Protein AF-A0AAJ4X8M3-F1 (afdb_monomer_lite)

Structure (mmCIF, N/CA/C/O backbone):
data_AF-A0AAJ4X8M3-F1
#
_entry.id   AF-A0AAJ4X8M3-F1
#
loop_
_atom_site.group_PDB
_atom_site.id
_atom_site.type_symbol
_atom_site.label_atom_id
_atom_site.label_alt_id
_atom_site.label_comp_id
_atom_site.label_asym_id
_atom_site.label_entity_id
_atom_site.label_seq_id
_atom_site.pdbx_PDB_ins_code
_atom_site.Cartn_x
_atom_site.Cartn_y
_atom_site.Cartn_z
_atom_site.occupancy
_atom_site.B_iso_or_equiv
_atom_site.auth_seq_id
_atom_site.auth_comp_id
_atom_site.auth_asym_id
_atom_site.auth_atom_id
_atom_site.pdbx_PDB_model_num
ATOM 1 N N . MET A 1 1 ? -14.441 0.512 20.325 1.00 69.06 1 MET A N 1
ATOM 2 C CA . MET A 1 1 ? -13.286 1.258 19.784 1.00 69.06 1 MET A CA 1
ATOM 3 C C . MET A 1 1 ? -12.192 0.237 19.586 1.00 69.06 1 MET A C 1
ATOM 5 O O . MET A 1 1 ? -11.971 -0.529 20.520 1.00 69.06 1 MET A O 1
ATOM 9 N N . LEU A 1 2 ? -11.603 0.159 18.392 1.00 82.88 2 LEU A N 1
ATOM 10 C CA . LEU A 1 2 ? -10.541 -0.810 18.130 1.00 82.88 2 LEU A CA 1
ATOM 11 C C . LEU A 1 2 ? -9.396 -0.599 19.117 1.00 82.88 2 LEU A C 1
ATOM 13 O O . LEU A 1 2 ? -8.994 0.535 19.390 1.00 82.88 2 LEU A O 1
ATOM 17 N N . SER A 1 3 ? -8.864 -1.691 19.650 1.00 88.69 3 SER A N 1
ATOM 18 C CA . SER A 1 3 ? -7.652 -1.616 20.453 1.00 88.69 3 SER A CA 1
ATOM 19 C C . SER A 1 3 ? -6.474 -1.426 19.509 1.00 88.69 3 SER A C 1
ATOM 21 O O . SER A 1 3 ? -6.147 -2.336 18.747 1.00 88.69 3 SER A O 1
ATOM 23 N N . ILE A 1 4 ? -5.800 -0.273 19.590 1.00 88.69 4 ILE A N 1
ATOM 24 C CA . ILE A 1 4 ? -4.592 0.020 18.799 1.00 88.69 4 ILE A CA 1
ATOM 25 C C . ILE A 1 4 ? -3.610 -1.153 18.895 1.00 88.69 4 ILE A C 1
ATOM 27 O O . ILE A 1 4 ? -3.159 -1.682 17.886 1.00 88.69 4 ILE A O 1
ATOM 31 N N . LYS A 1 5 ? -3.358 -1.655 20.110 1.00 89.88 5 LYS A N 1
ATOM 32 C CA . LYS A 1 5 ? -2.473 -2.805 20.336 1.00 89.88 5 LYS A CA 1
ATOM 33 C C . LYS A 1 5 ? -2.920 -4.056 19.567 1.00 89.88 5 LYS A C 1
ATOM 35 O O . LYS A 1 5 ? -2.078 -4.744 18.991 1.00 89.88 5 LYS A O 1
ATOM 40 N N . ASN A 1 6 ? -4.219 -4.358 19.555 1.00 92.12 6 ASN A N 1
ATOM 41 C CA . ASN A 1 6 ? -4.751 -5.538 18.868 1.00 92.12 6 ASN A CA 1
ATOM 42 C C . ASN A 1 6 ? -4.701 -5.382 17.348 1.00 92.12 6 ASN A C 1
ATOM 44 O O . ASN A 1 6 ? -4.377 -6.348 16.656 1.00 92.12 6 ASN A O 1
ATOM 48 N N . VAL A 1 7 ? -4.980 -4.181 16.836 1.00 91.69 7 VAL A N 1
ATOM 49 C CA . VAL A 1 7 ? -4.855 -3.870 15.409 1.00 91.69 7 VAL A CA 1
ATOM 50 C C . VAL A 1 7 ? -3.410 -4.060 14.963 1.00 91.69 7 VAL A C 1
ATOM 52 O O . VAL A 1 7 ? -3.160 -4.832 14.043 1.00 91.69 7 VAL A O 1
ATOM 55 N N . ILE A 1 8 ? -2.452 -3.439 15.658 1.00 90.94 8 ILE A N 1
ATOM 56 C CA . ILE A 1 8 ? -1.025 -3.545 15.329 1.00 90.94 8 ILE A CA 1
ATOM 57 C C . ILE A 1 8 ? -0.561 -5.002 15.370 1.00 90.94 8 ILE A C 1
ATOM 59 O O . ILE A 1 8 ? 0.087 -5.473 14.437 1.00 90.94 8 ILE A O 1
ATOM 63 N N . HIS A 1 9 ? -0.937 -5.754 16.409 1.00 91.69 9 HIS A N 1
ATOM 64 C CA . HIS A 1 9 ? -0.633 -7.184 16.484 1.00 91.69 9 HIS A CA 1
ATOM 65 C C . HIS A 1 9 ? -1.208 -7.962 15.291 1.00 91.69 9 HIS A C 1
ATOM 67 O O . HIS A 1 9 ? -0.530 -8.813 14.717 1.00 91.69 9 HIS A O 1
ATOM 73 N N . THR A 1 10 ? -2.445 -7.658 14.905 1.00 92.31 10 THR A N 1
ATOM 74 C CA . THR A 1 10 ? -3.138 -8.346 13.815 1.00 92.31 10 THR A CA 1
ATOM 75 C C . THR A 1 10 ? -2.520 -8.035 12.452 1.00 92.31 10 THR A C 1
ATOM 77 O O . THR A 1 10 ? -2.284 -8.960 11.676 1.00 92.31 10 THR A O 1
ATOM 80 N N . ILE A 1 11 ? -2.193 -6.769 12.184 1.00 91.50 11 ILE A N 1
ATOM 81 C CA . ILE A 1 11 ? -1.493 -6.341 10.966 1.00 91.50 11 ILE A CA 1
ATOM 82 C C . ILE A 1 11 ? -0.114 -7.002 10.883 1.00 91.50 11 ILE A C 1
ATOM 84 O O . ILE A 1 11 ? 0.198 -7.633 9.878 1.00 91.50 11 ILE A O 1
ATOM 88 N N . ASN A 1 12 ? 0.674 -6.972 11.961 1.00 89.50 12 ASN A N 1
ATOM 89 C CA . ASN A 1 12 ? 1.988 -7.623 11.993 1.00 89.50 12 ASN A CA 1
ATOM 90 C C . ASN A 1 12 ? 1.904 -9.135 11.761 1.00 89.50 12 ASN A C 1
ATOM 92 O O . ASN A 1 12 ? 2.729 -9.706 11.053 1.00 89.50 12 ASN A O 1
ATOM 96 N N . LYS A 1 13 ? 0.879 -9.796 12.309 1.00 89.88 13 LYS A N 1
ATOM 97 C CA . LYS A 1 13 ? 0.630 -11.213 12.033 1.00 89.88 13 LYS A CA 1
ATOM 98 C C . LYS A 1 13 ? 0.299 -11.456 10.557 1.00 89.88 13 LYS A C 1
ATOM 100 O O . LYS A 1 13 ? 0.768 -12.441 9.994 1.00 89.88 13 LYS A O 1
ATOM 105 N N . ALA A 1 14 ? -0.496 -10.580 9.943 1.00 90.94 14 ALA A N 1
ATOM 106 C CA . ALA A 1 14 ? -0.850 -10.664 8.529 1.00 90.94 14 ALA A CA 1
ATOM 107 C C . ALA A 1 14 ? 0.347 -10.400 7.596 1.00 90.94 14 ALA A C 1
ATOM 109 O O . ALA A 1 14 ? 0.381 -10.970 6.513 1.00 90.94 14 ALA A O 1
ATOM 110 N N . LEU A 1 15 ? 1.345 -9.616 8.024 1.00 86.75 15 LEU A N 1
ATOM 111 C CA . LEU A 1 15 ? 2.596 -9.395 7.283 1.00 86.75 15 LEU A CA 1
ATOM 112 C C . LEU A 1 15 ? 3.507 -10.626 7.227 1.00 86.75 15 LEU A C 1
ATOM 114 O O . LEU A 1 15 ? 4.246 -10.789 6.261 1.00 86.75 15 LEU A O 1
ATOM 118 N N . GLY A 1 16 ? 3.468 -11.483 8.252 1.00 84.38 16 GLY A N 1
ATOM 119 C CA . GLY A 1 16 ? 4.428 -12.579 8.440 1.00 84.38 16 GLY A CA 1
ATOM 120 C C . GLY A 1 16 ? 4.699 -13.454 7.202 1.00 84.38 16 GLY A C 1
ATOM 121 O O . GLY A 1 16 ? 5.863 -13.702 6.907 1.00 84.38 16 GLY A O 1
ATOM 122 N N . PRO A 1 17 ? 3.682 -13.900 6.437 1.00 85.44 17 PRO A N 1
ATOM 123 C CA . PRO A 1 17 ? 3.893 -14.724 5.239 1.00 85.44 17 PRO A CA 1
ATOM 124 C C . PRO A 1 17 ? 4.562 -14.002 4.058 1.00 85.44 17 PRO A C 1
ATOM 126 O O . PRO A 1 17 ? 5.008 -14.650 3.111 1.00 85.44 17 PRO A O 1
ATOM 129 N N . PHE A 1 18 ? 4.581 -12.669 4.067 1.00 79.44 18 PHE A N 1
ATOM 130 C CA . PHE A 1 18 ? 5.011 -11.854 2.930 1.00 79.44 18 PHE A CA 1
ATOM 131 C C . PHE A 1 18 ? 6.466 -11.418 3.003 1.00 79.44 18 PHE A C 1
ATOM 133 O O . PHE A 1 18 ? 6.996 -10.950 2.001 1.00 79.44 18 PHE A O 1
ATOM 140 N N . PHE A 1 19 ? 7.106 -11.624 4.148 1.00 72.75 19 PHE A N 1
ATOM 141 C CA . PHE A 1 19 ? 8.496 -11.277 4.369 1.00 72.75 19 PHE A CA 1
ATOM 142 C C . PHE A 1 19 ? 9.247 -12.529 4.805 1.00 72.75 19 PHE A C 1
ATOM 144 O O . PHE A 1 19 ? 9.108 -13.015 5.927 1.00 72.75 19 PHE A O 1
ATOM 151 N N . ILE A 1 20 ? 9.993 -13.104 3.863 1.00 56.25 20 ILE A N 1
ATOM 152 C CA . ILE A 1 20 ? 10.796 -14.302 4.092 1.00 56.25 20 ILE A CA 1
ATOM 153 C C . ILE A 1 20 ? 12.190 -13.851 4.508 1.00 56.25 20 ILE A C 1
ATOM 155 O O . ILE A 1 20 ? 12.823 -13.048 3.824 1.00 56.25 20 ILE A O 1
ATOM 159 N N . LYS A 1 21 ? 12.688 -14.424 5.605 1.00 50.56 21 LYS A N 1
ATOM 160 C CA . LYS A 1 21 ? 14.071 -14.279 6.062 1.00 50.56 21 LYS A CA 1
ATOM 161 C C . LYS A 1 21 ? 15.020 -14.723 4.930 1.00 50.56 21 LYS A C 1
ATOM 163 O O . LYS A 1 21 ? 15.187 -15.922 4.729 1.00 50.56 21 LYS A O 1
ATOM 168 N N . GLY A 1 22 ? 15.586 -13.771 4.182 1.00 47.44 22 GLY A N 1
ATOM 169 C CA . GLY A 1 22 ? 16.488 -14.023 3.044 1.00 47.44 22 GLY A CA 1
ATOM 170 C C . GLY A 1 22 ? 16.150 -13.294 1.733 1.00 47.44 22 GLY A C 1
ATOM 171 O O . GLY A 1 22 ? 17.043 -13.138 0.915 1.00 47.44 22 GLY A O 1
ATOM 172 N N . GLU A 1 23 ? 14.917 -12.807 1.553 1.00 52.84 23 GLU A N 1
ATOM 173 C CA . GLU A 1 23 ? 14.510 -11.949 0.409 1.00 52.84 23 GLU A CA 1
ATOM 174 C C . GLU A 1 23 ? 13.958 -10.580 0.867 1.00 52.84 23 GLU A C 1
ATOM 176 O O . GLU A 1 23 ? 13.684 -9.698 0.059 1.00 52.84 23 GLU A O 1
ATOM 181 N N . GLY A 1 24 ? 13.806 -10.392 2.182 1.00 50.72 24 GLY A N 1
ATOM 182 C CA . GLY A 1 24 ? 13.406 -9.145 2.827 1.00 50.72 24 GLY A CA 1
ATOM 183 C C . GLY A 1 24 ? 13.682 -9.203 4.333 1.00 50.72 24 GLY A C 1
ATOM 184 O O . GLY A 1 24 ? 13.802 -10.283 4.920 1.00 50.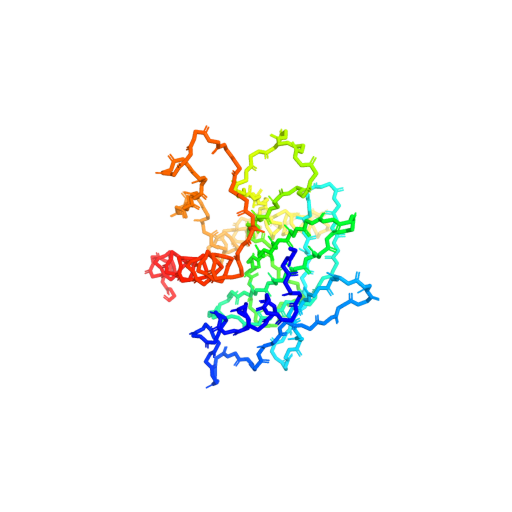72 24 GLY A O 1
ATOM 185 N N . GLY A 1 25 ? 13.844 -8.037 4.960 1.00 55.81 25 GLY A N 1
ATOM 186 C CA . GLY A 1 25 ? 14.134 -7.909 6.390 1.00 55.81 25 GLY A CA 1
ATOM 187 C C . GLY A 1 25 ? 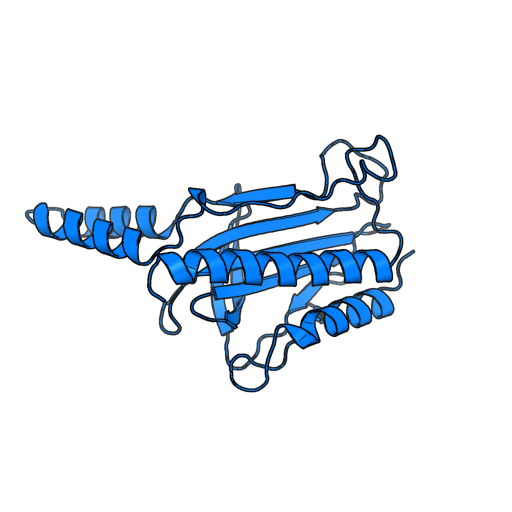12.982 -8.338 7.313 1.00 55.81 25 GLY A C 1
ATOM 188 O O . GLY A 1 25 ? 11.898 -8.719 6.879 1.00 55.81 25 GLY A O 1
ATOM 189 N N . ASN A 1 26 ? 13.206 -8.270 8.629 1.00 64.19 26 ASN A N 1
ATOM 190 C CA . ASN A 1 26 ? 12.108 -8.355 9.596 1.00 64.19 26 ASN A CA 1
ATOM 191 C C . ASN A 1 26 ? 11.366 -7.014 9.609 1.00 64.19 26 ASN A C 1
ATOM 193 O O . ASN A 1 26 ? 11.988 -5.984 9.865 1.00 64.19 26 ASN A O 1
ATOM 197 N N . PHE A 1 27 ? 10.049 -7.031 9.401 1.00 73.12 27 PHE A N 1
ATOM 198 C CA . PHE A 1 27 ? 9.228 -5.819 9.405 1.00 73.12 27 PHE A CA 1
ATOM 199 C C . PHE A 1 27 ? 8.155 -5.877 10.475 1.00 73.12 27 PHE A C 1
ATOM 201 O O . PHE A 1 27 ? 7.521 -6.906 10.710 1.00 73.12 27 PHE A O 1
ATOM 208 N N . VAL A 1 28 ? 7.949 -4.736 11.117 1.00 80.12 28 VAL A N 1
ATOM 209 C CA . VAL A 1 28 ? 6.948 -4.544 12.159 1.00 80.12 28 VAL A CA 1
ATOM 210 C C . VAL A 1 28 ? 6.357 -3.158 11.961 1.00 80.12 28 VAL A C 1
ATOM 212 O O . VAL A 1 28 ? 7.081 -2.213 11.683 1.00 80.12 28 VAL A O 1
ATOM 215 N N . LEU A 1 29 ? 5.047 -3.010 12.096 1.00 84.69 29 LEU A N 1
ATOM 216 C CA . LEU A 1 29 ? 4.417 -1.701 12.163 1.00 84.69 29 LEU A CA 1
ATOM 217 C C . LEU A 1 29 ? 4.744 -1.057 13.520 1.00 84.69 29 LEU A C 1
ATOM 219 O O . LEU A 1 29 ? 4.383 -1.595 14.572 1.00 84.69 29 LEU A O 1
ATOM 223 N N . SER A 1 30 ? 5.422 0.088 13.499 1.00 85.56 30 SER A N 1
ATOM 224 C CA . SER A 1 30 ? 5.862 0.839 14.681 1.00 85.56 30 SER A CA 1
ATOM 225 C C . SER A 1 30 ? 5.349 2.272 14.655 1.00 85.56 30 SER A C 1
ATOM 227 O O . SER A 1 30 ? 5.112 2.824 13.583 1.00 85.56 30 SER A O 1
ATOM 229 N N . ALA A 1 31 ? 5.211 2.888 15.830 1.00 87.38 31 ALA A N 1
ATOM 230 C CA . ALA A 1 31 ? 4.767 4.275 15.944 1.00 87.38 31 ALA A CA 1
ATOM 231 C C . ALA A 1 31 ? 5.692 5.230 15.164 1.00 87.38 31 ALA A C 1
ATOM 233 O O . ALA A 1 31 ? 6.915 5.103 15.230 1.00 87.38 31 ALA A O 1
ATOM 234 N N . TYR A 1 32 ? 5.107 6.195 14.453 1.00 86.00 32 TYR A N 1
ATOM 235 C CA . TYR A 1 32 ? 5.817 7.172 13.630 1.00 86.00 32 TYR A CA 1
ATOM 236 C C . TYR A 1 32 ? 5.429 8.600 14.013 1.00 86.00 32 TYR A C 1
ATOM 238 O O . TYR A 1 32 ? 4.280 8.972 13.812 1.00 86.00 32 TYR A O 1
ATOM 246 N N . LYS A 1 33 ? 6.409 9.388 14.491 1.00 72.88 33 LYS A N 1
ATOM 247 C CA . LYS A 1 33 ? 6.398 10.839 14.814 1.00 72.88 33 LYS A CA 1
ATOM 248 C C . LYS A 1 33 ? 5.240 11.377 15.687 1.00 72.88 33 LYS A C 1
ATOM 250 O O . LYS A 1 33 ? 5.521 12.076 16.655 1.00 72.88 33 LYS A O 1
ATOM 255 N N . SER A 1 34 ? 3.976 11.100 15.370 1.00 65.62 34 SER A N 1
ATOM 256 C CA . SER A 1 34 ? 2.760 11.554 16.055 1.00 65.62 34 SER A CA 1
ATOM 257 C C . SER A 1 34 ? 2.074 10.441 16.864 1.00 65.62 34 SER A C 1
ATOM 259 O O . SER A 1 34 ? 2.293 9.245 16.653 1.00 65.62 34 SER A O 1
ATOM 261 N N . SER A 1 35 ? 1.200 10.828 17.800 1.00 73.00 35 SER A N 1
ATOM 262 C CA . SER A 1 35 ? 0.297 9.888 18.468 1.00 73.00 35 SER A CA 1
ATOM 263 C C . SER A 1 35 ? -0.728 9.355 17.464 1.00 73.00 35 SER A C 1
ATOM 265 O O . SER A 1 35 ? -1.524 10.130 16.942 1.00 73.00 35 SER A O 1
ATOM 267 N N . GLY A 1 36 ? -0.733 8.044 17.224 1.00 85.38 36 GLY A N 1
ATOM 268 C CA . GLY A 1 36 ? -1.757 7.377 16.413 1.00 85.38 36 GLY A CA 1
ATOM 269 C C . GLY A 1 36 ? -1.342 7.024 14.984 1.00 85.38 36 GLY A C 1
ATOM 270 O O . GLY A 1 36 ? -2.099 6.327 14.322 1.00 85.38 36 GLY A O 1
ATOM 271 N N . THR A 1 37 ? -0.150 7.413 14.521 1.00 91.69 37 THR A N 1
ATOM 272 C CA . THR A 1 37 ? 0.369 6.982 13.209 1.00 91.69 37 THR A CA 1
ATOM 273 C C . THR A 1 37 ? 1.392 5.868 13.379 1.00 91.69 37 THR A C 1
ATOM 275 O O . THR A 1 37 ? 2.278 5.948 14.233 1.00 91.69 37 THR A O 1
ATOM 278 N N . TYR A 1 38 ? 1.286 4.826 12.561 1.00 92.62 38 TYR A N 1
ATOM 279 C CA . TYR A 1 38 ? 2.177 3.676 12.562 1.00 92.62 38 TYR A CA 1
ATOM 280 C C . TYR A 1 38 ? 2.628 3.371 11.136 1.00 92.62 38 TYR A C 1
ATOM 282 O O . TYR A 1 38 ? 1.800 3.265 10.240 1.00 92.62 38 TYR A O 1
ATOM 290 N N . ARG A 1 39 ? 3.934 3.202 10.930 1.00 92.06 39 ARG A N 1
ATOM 291 C CA . ARG A 1 39 ? 4.537 2.847 9.634 1.00 92.06 39 ARG A CA 1
ATOM 292 C C . ARG A 1 39 ? 5.368 1.575 9.780 1.00 92.06 39 ARG A C 1
ATOM 294 O O . ARG A 1 39 ? 5.766 1.231 10.897 1.00 92.06 39 ARG A O 1
ATOM 301 N N . LEU A 1 40 ? 5.640 0.874 8.678 1.00 87.81 40 LEU A N 1
ATOM 302 C CA . LEU A 1 40 ? 6.614 -0.226 8.699 1.00 87.81 40 LEU A CA 1
ATOM 303 C C . LEU A 1 40 ? 7.963 0.297 9.197 1.00 87.81 40 LEU A C 1
ATOM 305 O O . LEU A 1 40 ? 8.484 1.287 8.684 1.00 87.81 40 LEU A O 1
ATOM 309 N N . THR A 1 41 ? 8.522 -0.361 10.211 1.00 80.44 41 THR A N 1
ATOM 310 C CA . THR A 1 41 ? 9.882 -0.096 10.661 1.00 80.44 41 THR A CA 1
ATOM 311 C C . THR A 1 41 ? 10.844 -0.454 9.541 1.00 80.44 41 THR A C 1
ATOM 313 O O . THR A 1 41 ? 10.764 -1.523 8.935 1.00 80.44 41 THR A O 1
ATOM 316 N N . VAL A 1 42 ? 11.760 0.469 9.294 1.00 68.62 42 VAL A N 1
ATOM 317 C CA . VAL A 1 42 ? 12.788 0.386 8.268 1.00 68.62 42 VAL A CA 1
ATOM 318 C C . VAL A 1 42 ? 13.760 -0.749 8.618 1.00 68.62 42 VAL A C 1
ATOM 320 O O . VAL A 1 42 ? 14.319 -0.764 9.714 1.00 68.62 42 VAL A O 1
ATOM 323 N N . SER A 1 43 ? 13.922 -1.716 7.709 1.00 64.69 43 SER A N 1
ATOM 324 C CA . SER A 1 43 ? 14.941 -2.775 7.814 1.00 64.69 43 SER A CA 1
ATOM 325 C C . SER A 1 43 ? 16.250 -2.358 7.130 1.00 64.69 43 SER A C 1
ATOM 327 O O . SER A 1 43 ? 16.294 -1.309 6.490 1.00 64.69 43 SER A O 1
ATOM 329 N N . GLU A 1 44 ? 17.289 -3.199 7.197 1.00 69.56 44 GLU A N 1
ATOM 330 C CA . GLU A 1 44 ? 18.517 -3.035 6.395 1.00 69.56 44 GLU A CA 1
ATOM 331 C C . GLU A 1 44 ? 18.224 -2.928 4.885 1.00 69.56 44 GLU A C 1
ATOM 333 O O . GLU A 1 44 ? 18.932 -2.231 4.168 1.00 69.56 44 GLU A O 1
ATOM 338 N N . PHE A 1 45 ? 17.126 -3.532 4.416 1.00 79.94 45 PHE A N 1
ATOM 339 C CA . PHE A 1 45 ? 16.663 -3.473 3.029 1.00 79.94 45 PHE A CA 1
ATOM 340 C C . PHE A 1 45 ? 15.562 -2.423 2.875 1.00 79.94 45 PHE A C 1
ATOM 342 O O . PHE A 1 45 ? 14.363 -2.731 2.853 1.00 79.94 45 PHE A O 1
ATOM 349 N N . SER A 1 46 ? 15.977 -1.160 2.828 1.00 87.56 46 SER A N 1
ATOM 350 C CA . SER A 1 46 ? 15.091 -0.021 2.611 1.00 87.56 46 SER A CA 1
ATOM 351 C C . SER A 1 46 ? 15.665 0.954 1.597 1.00 87.56 46 SER A C 1
ATOM 353 O O . SER A 1 46 ? 16.872 0.998 1.380 1.00 87.56 46 SER A O 1
ATOM 355 N N . SER A 1 47 ? 14.790 1.742 0.988 1.00 91.06 47 SER A N 1
ATOM 356 C CA . SER A 1 47 ? 15.173 2.775 0.031 1.00 91.06 47 SER A CA 1
ATOM 357 C C . SE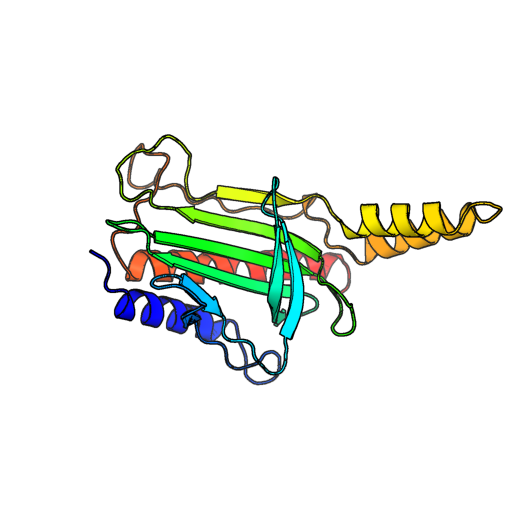R A 1 47 ? 14.271 3.996 0.182 1.00 91.06 47 SER A C 1
ATOM 359 O O . SER A 1 47 ? 13.234 3.931 0.854 1.00 91.06 47 SER A O 1
ATOM 361 N N . ASP A 1 48 ? 14.693 5.120 -0.388 1.00 92.31 48 ASP A N 1
ATOM 362 C CA . ASP A 1 48 ? 13.862 6.312 -0.489 1.00 92.31 48 ASP A CA 1
ATOM 363 C C . ASP A 1 48 ? 12.879 6.169 -1.656 1.00 92.31 48 ASP A C 1
ATOM 365 O O . ASP A 1 48 ? 13.161 5.568 -2.693 1.00 92.31 48 ASP A O 1
ATOM 369 N N . ALA A 1 49 ? 11.681 6.708 -1.474 1.00 92.56 49 ALA A N 1
ATOM 370 C CA . ALA A 1 49 ? 10.675 6.813 -2.520 1.00 92.56 49 ALA A CA 1
ATOM 371 C C . ALA A 1 49 ? 9.842 8.073 -2.299 1.00 92.56 49 ALA A C 1
ATOM 373 O O . ALA A 1 49 ? 9.717 8.547 -1.168 1.00 92.56 49 ALA A O 1
ATOM 374 N N . TYR A 1 50 ? 9.239 8.597 -3.362 1.00 89.81 50 TYR A N 1
ATOM 375 C CA . TYR A 1 50 ? 8.269 9.680 -3.244 1.00 89.81 50 TYR A CA 1
ATOM 376 C C . TYR A 1 50 ? 6.853 9.099 -3.212 1.00 89.81 50 TYR A C 1
ATOM 378 O O . TYR A 1 50 ? 6.399 8.521 -4.197 1.00 89.81 50 TYR A O 1
ATOM 386 N N . ASN A 1 51 ? 6.165 9.231 -2.077 1.00 89.50 51 ASN A N 1
ATOM 387 C CA . ASN A 1 51 ? 4.772 8.815 -1.930 1.00 89.50 51 ASN A CA 1
ATOM 388 C C . ASN A 1 51 ? 3.860 9.975 -2.349 1.00 89.50 51 ASN A C 1
ATOM 390 O O . ASN A 1 51 ? 3.702 10.944 -1.609 1.00 89.50 51 ASN A O 1
ATOM 394 N N . ASP A 1 52 ? 3.294 9.872 -3.544 1.00 86.94 52 ASP A N 1
ATOM 395 C CA . ASP A 1 52 ? 2.440 10.854 -4.199 1.00 86.94 52 ASP A CA 1
ATOM 396 C C . ASP A 1 52 ? 0.971 10.678 -3.807 1.00 86.94 52 ASP A C 1
ATOM 398 O O . ASP A 1 52 ? 0.314 9.710 -4.192 1.00 86.94 52 ASP A O 1
ATOM 402 N N . TYR A 1 53 ? 0.420 11.635 -3.068 1.00 82.19 53 TYR A N 1
ATOM 403 C CA . TYR A 1 53 ? -0.986 11.712 -2.671 1.00 82.19 53 TYR A CA 1
ATOM 404 C C . TYR A 1 53 ? -1.890 12.397 -3.716 1.00 82.19 53 TYR A C 1
ATOM 406 O O . TYR A 1 53 ? -3.066 12.637 -3.445 1.00 82.19 53 TYR A O 1
ATOM 414 N N . GLY A 1 54 ? -1.379 12.689 -4.913 1.00 75.38 54 GLY A N 1
ATOM 415 C CA . GLY A 1 54 ? -2.084 13.285 -6.051 1.00 75.38 54 GLY A CA 1
ATOM 416 C C . GLY A 1 54 ? -2.021 14.814 -6.076 1.00 75.38 54 GLY A C 1
ATOM 417 O O . GLY A 1 54 ? -1.760 15.397 -7.123 1.00 75.38 54 GLY A O 1
ATOM 418 N N . ASN A 1 55 ? -2.229 15.463 -4.927 1.00 72.88 55 ASN A N 1
ATOM 419 C CA . ASN A 1 55 ? -2.117 16.926 -4.774 1.00 72.88 55 ASN A CA 1
ATOM 420 C C . ASN A 1 55 ? -0.905 17.362 -3.936 1.00 72.88 55 ASN A C 1
ATOM 422 O O . ASN A 1 55 ? -0.595 18.549 -3.870 1.00 72.88 55 ASN A O 1
ATOM 426 N N . ASP A 1 56 ? -0.274 16.413 -3.254 1.00 80.56 56 ASP A N 1
ATOM 427 C CA . ASP A 1 56 ? 0.876 16.600 -2.376 1.00 80.56 56 ASP A CA 1
ATOM 428 C C . ASP A 1 56 ? 1.637 15.271 -2.304 1.00 80.56 56 ASP A C 1
ATOM 430 O O . ASP A 1 56 ? 1.153 14.251 -2.795 1.00 80.56 56 ASP A O 1
ATOM 434 N N . GLY A 1 57 ? 2.799 15.243 -1.672 1.00 85.06 57 GLY A N 1
ATOM 435 C CA . GLY A 1 57 ? 3.545 14.016 -1.454 1.00 85.06 57 GLY A CA 1
ATOM 436 C C . GLY A 1 57 ? 4.723 14.220 -0.524 1.00 85.06 57 GLY A C 1
ATOM 437 O O . GLY A 1 57 ? 5.143 15.340 -0.238 1.00 85.06 57 GLY A O 1
ATOM 438 N N . GLU A 1 58 ? 5.274 13.117 -0.039 1.00 90.50 58 GLU A N 1
ATOM 439 C CA . GLU A 1 58 ? 6.431 13.157 0.848 1.00 90.50 58 GLU A CA 1
ATOM 440 C C . GLU A 1 58 ? 7.455 12.089 0.464 1.00 90.50 58 GLU A C 1
ATOM 442 O O . GLU A 1 58 ? 7.111 11.009 -0.023 1.00 90.50 58 GLU A O 1
ATOM 447 N N . THR A 1 59 ? 8.726 12.367 0.749 1.00 91.81 59 THR A N 1
ATOM 448 C CA . THR A 1 59 ? 9.760 11.335 0.713 1.00 91.81 59 THR A CA 1
ATOM 449 C C . THR A 1 59 ? 9.562 10.385 1.891 1.00 91.81 59 THR A C 1
ATOM 451 O O . THR A 1 59 ? 9.603 10.794 3.055 1.00 91.81 59 THR A O 1
ATOM 454 N N . VAL A 1 60 ? 9.377 9.102 1.590 1.00 92.12 60 VAL A N 1
ATOM 455 C CA . VAL A 1 60 ? 9.203 8.026 2.567 1.00 92.12 60 VAL A CA 1
ATOM 456 C C . VAL A 1 60 ? 10.313 6.991 2.442 1.00 92.12 60 VAL A C 1
ATOM 458 O O . VAL A 1 60 ? 10.906 6.810 1.381 1.00 92.12 60 VAL A O 1
ATOM 461 N N . LYS A 1 61 ? 10.546 6.256 3.532 1.00 91.81 61 LYS A N 1
ATOM 462 C CA . LYS A 1 61 ? 11.309 5.009 3.483 1.00 91.81 61 LYS A CA 1
ATOM 463 C C . LYS A 1 61 ? 10.371 3.864 3.124 1.00 91.81 61 LYS A C 1
ATOM 465 O O . LYS A 1 61 ? 9.372 3.648 3.814 1.00 91.81 61 LYS A O 1
ATOM 470 N N . VAL A 1 62 ? 10.714 3.136 2.070 1.00 92.12 62 VAL A N 1
ATOM 471 C CA . VAL A 1 62 ? 10.019 1.923 1.629 1.00 92.12 62 VAL A CA 1
ATOM 472 C C . VAL A 1 62 ? 10.854 0.700 1.946 1.00 92.12 62 VAL A C 1
ATOM 474 O O . VAL A 1 62 ? 12.074 0.784 2.092 1.00 92.12 62 VAL A O 1
ATOM 477 N N . VAL A 1 63 ? 10.195 -0.445 2.060 1.00 90.44 63 VAL A N 1
ATOM 478 C CA . VAL A 1 63 ? 10.855 -1.702 2.395 1.00 90.44 63 VAL A CA 1
ATOM 479 C C . VAL A 1 63 ? 10.855 -2.665 1.224 1.00 90.44 63 VAL A C 1
ATOM 481 O O . VAL A 1 63 ? 9.872 -2.735 0.485 1.00 90.44 63 VAL A O 1
ATOM 484 N N . LYS A 1 64 ? 11.945 -3.420 1.064 1.00 89.75 64 LYS A N 1
ATOM 485 C CA . LYS A 1 64 ? 12.025 -4.455 0.031 1.00 89.75 64 LYS A CA 1
ATOM 486 C C . LYS A 1 64 ? 10.955 -5.517 0.274 1.00 89.75 64 LYS A C 1
ATOM 488 O O . LYS A 1 64 ? 10.842 -6.027 1.391 1.00 89.75 64 LYS A O 1
ATOM 493 N N . TRP A 1 65 ? 10.174 -5.839 -0.759 1.00 90.00 65 TRP A N 1
ATOM 494 C CA . TRP A 1 65 ? 9.101 -6.825 -0.658 1.00 90.00 65 TRP A CA 1
ATOM 495 C C . TRP A 1 65 ? 9.416 -8.126 -1.405 1.00 90.00 65 TRP A C 1
ATOM 497 O O . TRP A 1 65 ? 9.526 -9.172 -0.769 1.00 90.00 65 TRP A O 1
ATOM 507 N N . PHE A 1 66 ? 9.543 -8.076 -2.732 1.00 90.25 66 PHE A N 1
ATOM 508 C CA . PHE A 1 66 ? 10.014 -9.172 -3.593 1.00 90.25 66 PHE A CA 1
ATOM 509 C C . PHE A 1 66 ? 10.334 -8.620 -4.989 1.00 90.25 66 PHE A C 1
ATOM 511 O O . PHE A 1 66 ? 9.778 -7.588 -5.353 1.00 90.25 66 PHE A O 1
ATOM 518 N N . SER A 1 67 ? 11.149 -9.321 -5.790 1.00 90.62 67 SER A N 1
ATOM 519 C CA . SER A 1 67 ? 11.583 -8.828 -7.115 1.00 90.62 67 SER A CA 1
ATOM 520 C C . SER A 1 67 ? 12.118 -7.395 -6.997 1.00 90.62 67 SER A C 1
ATOM 522 O O . SER A 1 67 ? 12.793 -7.084 -6.027 1.00 90.62 67 SER A O 1
ATOM 524 N N . ASP A 1 68 ? 11.769 -6.512 -7.913 1.00 91.94 68 ASP A N 1
ATOM 525 C CA . ASP A 1 68 ? 11.956 -5.067 -7.952 1.00 91.94 68 ASP A CA 1
ATOM 526 C C . ASP A 1 68 ? 10.820 -4.291 -7.249 1.00 91.94 68 ASP A C 1
ATOM 528 O O . ASP A 1 68 ? 10.732 -3.072 -7.381 1.00 91.94 68 ASP A O 1
ATOM 532 N N . TYR A 1 69 ? 9.960 -4.955 -6.464 1.00 93.19 69 TYR A N 1
ATOM 533 C CA . TYR A 1 69 ? 8.860 -4.310 -5.741 1.00 93.19 69 TYR A CA 1
ATOM 534 C C . TYR A 1 69 ? 9.188 -3.977 -4.289 1.00 93.19 69 TYR A C 1
ATOM 536 O O . TYR A 1 69 ? 9.797 -4.746 -3.532 1.00 93.19 69 TYR A O 1
ATOM 544 N N . TRP A 1 70 ? 8.663 -2.829 -3.877 1.00 93.50 70 TRP A N 1
ATOM 545 C CA . TRP A 1 70 ? 8.833 -2.253 -2.554 1.00 93.50 70 TRP A CA 1
ATOM 546 C C . TRP A 1 70 ? 7.483 -1.861 -1.973 1.00 93.50 70 TRP A C 1
ATOM 548 O O . TRP A 1 70 ? 6.533 -1.563 -2.698 1.00 93.50 70 TRP A O 1
ATOM 558 N N . LEU A 1 71 ? 7.402 -1.860 -0.647 1.00 93.50 71 LEU A N 1
ATOM 559 C CA . LEU A 1 71 ? 6.160 -1.636 0.074 1.00 93.50 71 LEU A CA 1
ATOM 560 C C . LEU A 1 71 ? 6.286 -0.459 1.039 1.00 93.50 71 LEU A C 1
ATOM 562 O O . LEU A 1 71 ? 7.264 -0.323 1.776 1.00 93.50 71 LEU A O 1
ATOM 566 N N . PHE A 1 72 ? 5.232 0.342 1.088 1.00 94.12 72 PHE A N 1
ATOM 567 C CA . PHE A 1 72 ? 4.945 1.259 2.180 1.00 94.12 72 PHE A CA 1
ATOM 568 C C . PHE A 1 72 ? 3.599 0.876 2.782 1.00 94.12 72 PHE A C 1
ATOM 570 O O . PHE A 1 72 ? 2.623 0.685 2.055 1.00 94.12 72 PHE A O 1
ATOM 577 N N . VAL A 1 73 ? 3.542 0.786 4.109 1.00 94.31 73 VAL A N 1
ATOM 578 C CA . VAL A 1 73 ? 2.281 0.629 4.837 1.00 94.31 73 VAL A CA 1
ATOM 579 C C . VAL A 1 73 ? 2.233 1.662 5.944 1.00 94.31 73 VAL A C 1
ATOM 581 O O . VAL A 1 73 ? 3.162 1.755 6.753 1.00 94.31 73 VAL A O 1
ATOM 584 N N . GLU A 1 74 ? 1.131 2.399 5.987 1.00 93.88 74 GLU A N 1
ATOM 585 C CA . GLU A 1 74 ? 0.800 3.332 7.052 1.00 93.88 74 GLU A CA 1
ATOM 586 C C . GLU A 1 74 ? -0.574 2.999 7.624 1.00 93.88 74 GLU A C 1
ATOM 588 O O . GLU A 1 74 ? -1.515 2.686 6.902 1.00 93.88 74 GLU A O 1
ATOM 593 N N . LEU A 1 75 ? -0.680 3.083 8.942 1.00 93.56 75 LEU A N 1
ATOM 594 C CA . LEU A 1 75 ? -1.928 2.995 9.668 1.00 93.56 75 LEU A CA 1
ATOM 595 C C . LEU A 1 75 ? -2.079 4.241 10.536 1.00 93.56 75 LEU A C 1
ATOM 597 O O . LEU A 1 75 ? -1.229 4.516 11.385 1.00 93.56 75 LEU A O 1
ATOM 601 N N . ASN A 1 76 ? -3.174 4.965 10.349 1.00 92.44 76 ASN A N 1
ATOM 602 C CA . ASN A 1 76 ? -3.484 6.185 11.072 1.00 92.44 76 ASN A CA 1
ATOM 603 C C . ASN A 1 76 ? -4.778 6.008 11.877 1.00 92.44 76 ASN A C 1
ATOM 605 O O . ASN A 1 76 ? -5.838 5.725 11.320 1.00 92.44 76 ASN A O 1
ATOM 609 N N . PHE A 1 77 ? -4.685 6.166 13.196 1.00 90.56 77 PHE A N 1
ATOM 610 C CA . PHE A 1 77 ? -5.829 6.222 14.099 1.00 90.56 77 PHE A CA 1
ATOM 611 C C . PHE A 1 77 ? -6.262 7.676 14.283 1.00 90.56 77 PHE A C 1
ATOM 613 O O . PHE A 1 77 ? -5.570 8.459 14.938 1.00 90.56 77 PHE A O 1
ATOM 620 N N . LYS A 1 78 ? -7.434 8.022 13.749 1.00 85.38 78 LYS A N 1
ATOM 621 C CA . LYS A 1 78 ? -8.005 9.369 13.839 1.00 85.38 78 LYS A CA 1
ATOM 622 C C . LYS A 1 78 ? -8.709 9.581 15.183 1.00 85.38 78 LYS A C 1
ATOM 624 O O . LYS A 1 78 ? -9.331 8.673 15.739 1.00 85.38 78 LYS A O 1
ATOM 629 N N . TYR A 1 79 ? -8.628 10.803 15.711 1.00 73.06 79 TYR A N 1
ATOM 630 C CA . TYR A 1 79 ? -9.340 11.218 16.923 1.00 73.06 79 TYR A CA 1
ATOM 631 C C . TYR A 1 79 ? -10.644 11.950 16.556 1.00 73.06 79 TYR A C 1
ATOM 633 O O . TYR A 1 79 ? -10.602 12.818 15.688 1.00 73.06 79 TYR A O 1
ATOM 641 N N . PRO A 1 80 ? -11.788 11.681 17.221 1.00 72.38 80 PRO A N 1
ATOM 642 C CA . PRO A 1 80 ? -11.987 10.757 18.344 1.00 72.38 80 PRO A CA 1
ATOM 643 C C . PRO A 1 80 ? -12.193 9.289 17.937 1.00 72.38 80 PRO A C 1
ATOM 645 O O . PRO A 1 80 ? -12.153 8.420 18.807 1.00 72.38 80 PRO A O 1
ATOM 648 N N . LYS A 1 81 ? -12.442 9.001 16.654 1.00 78.62 81 LYS A N 1
ATOM 649 C CA . LYS A 1 81 ? -12.578 7.654 16.083 1.00 78.62 81 LYS A CA 1
ATOM 650 C C . LYS A 1 81 ? -12.124 7.667 14.627 1.00 78.62 81 LYS A C 1
ATOM 652 O O . LYS A 1 81 ? -12.209 8.697 13.967 1.00 78.62 81 LYS A O 1
ATOM 657 N N . GLY A 1 82 ? -11.732 6.496 14.149 1.00 86.12 82 GLY A N 1
ATOM 658 C CA . GLY A 1 82 ? -11.482 6.220 12.746 1.00 86.12 82 GLY A CA 1
ATOM 659 C C . GLY A 1 82 ? -10.124 5.572 12.527 1.00 86.12 82 GLY A C 1
ATOM 660 O O . GLY A 1 82 ? -9.187 5.775 13.307 1.00 86.12 82 GLY A O 1
ATOM 661 N N . VAL A 1 83 ? -10.033 4.772 11.478 1.00 90.06 83 VAL A N 1
ATOM 662 C CA . VAL A 1 83 ? -8.818 4.097 11.045 1.00 90.06 83 VAL A CA 1
ATOM 663 C C . VAL A 1 83 ? -8.670 4.274 9.547 1.00 90.06 83 VAL A C 1
ATOM 665 O O . VAL A 1 83 ? -9.573 3.947 8.785 1.00 90.06 83 VAL A O 1
ATOM 668 N N . LEU A 1 84 ? -7.497 4.753 9.148 1.00 91.38 84 LEU A N 1
ATOM 669 C CA . LEU A 1 84 ? -7.050 4.768 7.766 1.00 91.38 84 LEU A CA 1
ATOM 670 C C . LEU A 1 84 ? -5.869 3.813 7.632 1.00 91.38 84 LEU A C 1
ATOM 672 O O . LEU A 1 84 ? -4.846 3.991 8.294 1.00 91.38 84 LEU A O 1
ATOM 676 N N . LEU A 1 85 ? -6.019 2.800 6.786 1.00 93.50 85 LEU A N 1
ATOM 677 C CA . LEU A 1 85 ? -4.932 1.931 6.356 1.00 93.50 85 LEU A CA 1
ATOM 678 C C . LEU A 1 85 ? -4.556 2.282 4.920 1.00 93.50 85 LEU A C 1
ATOM 680 O O . LEU A 1 85 ? -5.400 2.229 4.030 1.00 93.50 85 LEU A O 1
ATOM 684 N N . THR A 1 86 ? -3.278 2.560 4.707 1.00 94.19 86 THR A N 1
ATOM 685 C CA . THR A 1 86 ? -2.700 2.904 3.414 1.00 94.19 86 THR A CA 1
ATOM 686 C C . THR A 1 86 ? -1.628 1.889 3.043 1.00 94.19 86 THR A C 1
ATOM 688 O O . THR A 1 86 ? -0.727 1.611 3.836 1.00 94.19 86 THR A O 1
ATOM 691 N N . VAL A 1 87 ? -1.706 1.355 1.824 1.00 94.81 87 VAL A N 1
ATOM 692 C CA . VAL A 1 87 ? -0.709 0.451 1.238 1.00 94.81 87 VAL A CA 1
ATOM 693 C C . VAL A 1 87 ? -0.286 1.001 -0.116 1.00 94.81 87 VAL A C 1
ATOM 695 O O . VAL A 1 87 ? -1.090 1.024 -1.044 1.00 94.81 87 VAL A O 1
ATOM 698 N N . SER A 1 88 ? 0.973 1.413 -0.244 1.00 95.31 88 SER A N 1
ATOM 699 C CA . SER A 1 88 ? 1.554 1.832 -1.524 1.00 95.31 88 SER A CA 1
ATOM 700 C C . SER A 1 88 ? 2.573 0.801 -1.996 1.00 95.31 88 SER A C 1
ATOM 702 O O . SER A 1 88 ? 3.406 0.343 -1.207 1.00 95.31 88 SER A O 1
ATOM 704 N N . VAL A 1 89 ? 2.517 0.459 -3.283 1.00 94.81 89 VAL A N 1
ATOM 705 C CA . VAL A 1 89 ? 3.508 -0.402 -3.940 1.00 94.81 89 VAL A CA 1
ATOM 706 C C . VAL A 1 89 ? 4.366 0.450 -4.859 1.00 94.81 89 VAL A C 1
ATOM 708 O O . VAL A 1 89 ? 3.851 1.290 -5.601 1.00 94.81 89 VAL A O 1
ATOM 711 N N . PHE A 1 90 ? 5.670 0.210 -4.808 1.00 94.25 90 PHE A N 1
ATOM 712 C CA . PHE A 1 90 ? 6.660 0.883 -5.634 1.00 94.25 90 PHE A CA 1
ATOM 713 C C . PHE A 1 90 ? 7.475 -0.134 -6.424 1.00 94.25 90 PHE A C 1
ATOM 715 O O . PHE A 1 90 ? 7.558 -1.297 -6.029 1.00 94.25 90 PHE A O 1
ATOM 722 N N . GLN A 1 91 ? 8.094 0.325 -7.506 1.00 92.62 91 GLN A N 1
ATOM 723 C CA . GLN A 1 91 ? 8.988 -0.445 -8.362 1.00 92.62 91 GLN A CA 1
ATOM 724 C C . GLN A 1 91 ? 10.352 0.248 -8.466 1.00 92.62 91 GLN A C 1
ATOM 726 O O . GLN A 1 91 ? 10.418 1.477 -8.517 1.00 92.62 91 GLN A O 1
ATOM 731 N N . GLY A 1 92 ? 11.420 -0.539 -8.507 1.00 90.62 92 GLY A N 1
ATOM 732 C CA . GLY A 1 92 ? 12.773 -0.091 -8.827 1.00 90.62 92 GLY A CA 1
ATOM 733 C C . GLY A 1 92 ? 13.832 -1.101 -8.393 1.00 90.62 92 GLY A C 1
ATOM 734 O O . GLY A 1 92 ? 13.608 -1.912 -7.484 1.00 90.62 92 GLY A O 1
ATOM 735 N N . GLU A 1 93 ? 14.995 -1.023 -9.023 1.00 89.75 93 GLU A N 1
ATOM 736 C CA . GLU A 1 93 ? 16.178 -1.802 -8.664 1.00 89.75 93 GLU A CA 1
ATOM 737 C C . GLU A 1 93 ? 16.711 -1.376 -7.297 1.00 89.75 93 GLU A C 1
ATOM 739 O O . GLU A 1 93 ? 16.311 -0.351 -6.751 1.00 89.75 93 GLU A O 1
ATOM 744 N N . GLU A 1 94 ? 17.577 -2.170 -6.670 1.00 86.94 94 GLU A N 1
ATOM 745 C CA . GLU A 1 94 ? 18.060 -1.870 -5.312 1.00 86.94 94 GLU A CA 1
ATOM 746 C C . GLU A 1 94 ? 18.869 -0.575 -5.231 1.00 86.94 94 GLU A C 1
ATOM 748 O O . GLU A 1 94 ? 18.692 0.190 -4.278 1.00 86.94 94 GLU A O 1
ATOM 753 N N . ASP A 1 95 ? 19.661 -0.298 -6.260 1.00 87.38 95 ASP A N 1
ATOM 754 C CA . ASP A 1 95 ? 20.549 0.852 -6.395 1.00 87.38 95 ASP A CA 1
ATOM 755 C C . ASP A 1 95 ? 19.869 2.130 -6.911 1.00 87.38 95 ASP A C 1
ATOM 757 O O . ASP A 1 95 ? 20.478 3.197 -6.840 1.00 87.38 95 ASP A O 1
ATOM 761 N N . ASP A 1 96 ? 18.601 2.071 -7.339 1.00 86.31 96 ASP A N 1
ATOM 762 C CA . ASP A 1 96 ? 17.867 3.279 -7.736 1.00 86.31 96 ASP A CA 1
ATOM 763 C C . ASP A 1 96 ? 17.768 4.284 -6.575 1.00 86.31 96 ASP A C 1
ATOM 765 O O . ASP A 1 96 ? 17.378 3.933 -5.453 1.00 86.31 96 ASP A O 1
ATOM 769 N N . ASN A 1 97 ? 18.027 5.562 -6.860 1.00 83.19 97 ASN A N 1
ATOM 770 C CA . ASN A 1 97 ? 17.944 6.639 -5.866 1.00 83.19 97 ASN A CA 1
ATOM 771 C C . ASN A 1 97 ? 16.526 6.813 -5.294 1.00 83.19 97 ASN A C 1
ATOM 773 O O . ASN A 1 97 ? 16.372 7.139 -4.118 1.00 83.19 97 ASN A O 1
ATOM 777 N N . TYR A 1 98 ? 15.503 6.594 -6.125 1.00 84.38 98 TYR A N 1
ATOM 778 C CA . TYR A 1 98 ? 14.096 6.694 -5.748 1.00 84.38 98 TYR A CA 1
ATOM 779 C C . TYR A 1 98 ? 13.294 5.562 -6.376 1.00 84.38 98 TYR A C 1
ATOM 781 O O . TYR A 1 98 ? 13.445 5.271 -7.558 1.00 84.38 98 TYR A O 1
ATOM 789 N N . LYS A 1 99 ? 12.404 4.945 -5.593 1.00 90.75 99 LYS A N 1
ATOM 790 C CA . LYS A 1 99 ? 11.460 3.951 -6.124 1.00 90.75 99 LYS A CA 1
ATOM 791 C C . LYS A 1 99 ? 10.211 4.636 -6.672 1.00 90.75 99 LYS A C 1
ATOM 793 O O . LYS A 1 99 ? 9.660 5.540 -6.039 1.00 90.75 99 LYS A O 1
ATOM 798 N N . ASN A 1 100 ? 9.744 4.171 -7.823 1.00 88.75 100 ASN A N 1
ATOM 799 C CA . ASN A 1 100 ? 8.587 4.720 -8.519 1.00 88.75 100 ASN A CA 1
ATOM 800 C C . ASN A 1 100 ? 7.294 4.171 -7.932 1.00 88.75 100 ASN A C 1
ATOM 802 O O . ASN A 1 100 ? 7.129 2.955 -7.839 1.00 88.75 100 ASN A O 1
ATOM 806 N N . GLN A 1 101 ? 6.360 5.036 -7.556 1.00 92.12 101 GLN A N 1
ATOM 807 C CA . GLN A 1 101 ? 5.090 4.582 -7.010 1.00 92.12 101 GLN A CA 1
ATOM 808 C C . GLN A 1 101 ? 4.159 4.104 -8.122 1.00 92.12 101 GLN A C 1
ATOM 810 O O . GLN A 1 101 ? 3.832 4.849 -9.040 1.00 92.12 101 GLN A O 1
ATOM 815 N N . LEU A 1 102 ? 3.684 2.868 -8.004 1.00 91.38 102 LEU A N 1
ATOM 816 C CA . LEU A 1 102 ? 2.784 2.269 -8.984 1.00 91.38 102 LEU A CA 1
ATOM 817 C C . LEU A 1 102 ? 1.327 2.621 -8.688 1.00 91.38 102 LEU A C 1
ATOM 819 O O . LEU A 1 102 ? 0.589 3.124 -9.533 1.00 91.38 102 LEU A O 1
ATOM 823 N N . PHE A 1 103 ? 0.902 2.327 -7.465 1.00 92.38 103 PHE A N 1
ATOM 824 C CA . PHE A 1 103 ? -0.468 2.522 -7.017 1.00 92.38 103 PHE A CA 1
ATOM 825 C C . PHE A 1 103 ? -0.529 2.548 -5.493 1.00 92.38 103 PHE A C 1
ATOM 827 O O . PHE A 1 103 ? 0.400 2.127 -4.792 1.00 92.38 103 PHE A O 1
ATOM 834 N N . ARG A 1 104 ? -1.665 3.020 -4.981 1.00 93.31 104 ARG A N 1
ATOM 835 C CA . ARG A 1 104 ? -1.978 3.021 -3.554 1.00 93.31 104 ARG A CA 1
ATOM 836 C C . ARG A 1 104 ? -3.386 2.494 -3.318 1.00 93.31 104 ARG A C 1
ATOM 838 O O . ARG A 1 104 ? -4.329 2.953 -3.953 1.00 93.31 104 ARG A O 1
ATOM 845 N N . ALA A 1 105 ? -3.521 1.560 -2.389 1.00 93.06 105 ALA A N 1
ATOM 846 C CA . ALA A 1 105 ? -4.799 1.120 -1.852 1.00 93.06 105 ALA A CA 1
ATOM 847 C C . ALA A 1 105 ? -5.027 1.775 -0.491 1.00 93.06 105 ALA A C 1
ATOM 849 O O . ALA A 1 105 ? -4.115 1.817 0.340 1.00 93.06 105 ALA A O 1
ATOM 850 N N . GLU A 1 106 ? -6.243 2.250 -0.251 1.00 92.50 106 GLU A N 1
ATOM 851 C CA . GLU A 1 106 ? -6.631 2.835 1.027 1.00 92.50 106 GLU A CA 1
ATOM 852 C C . GLU A 1 106 ? -7.942 2.242 1.520 1.00 92.50 106 GLU A C 1
ATOM 854 O O . GLU A 1 106 ? -8.837 1.906 0.740 1.00 92.50 106 GLU A O 1
ATOM 859 N N . TRP A 1 107 ? -8.041 2.130 2.839 1.00 91.75 107 TRP A N 1
ATOM 860 C CA . TRP A 1 107 ? -9.290 1.853 3.518 1.00 91.75 107 TRP A CA 1
ATOM 861 C C . TRP A 1 107 ? -9.446 2.804 4.703 1.00 91.75 107 TRP A C 1
ATOM 863 O O . TRP A 1 107 ? -8.773 2.652 5.724 1.00 91.75 107 TRP A O 1
ATOM 873 N N . ASP A 1 108 ? -10.325 3.789 4.530 1.00 89.31 108 ASP A N 1
ATOM 874 C CA . ASP A 1 108 ? -10.785 4.714 5.568 1.00 89.31 108 ASP A CA 1
ATOM 875 C C . AS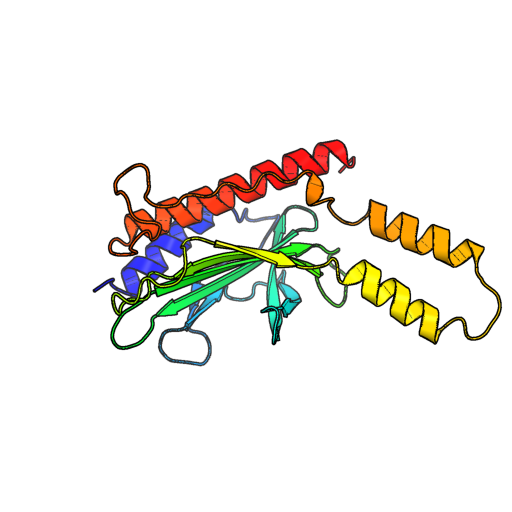P A 1 108 ? -12.173 4.274 6.054 1.00 89.31 108 ASP A C 1
ATOM 877 O O . ASP A 1 108 ? -13.068 4.043 5.242 1.00 89.31 108 ASP A O 1
ATOM 881 N N . ASP A 1 109 ? -12.392 4.153 7.361 1.00 84.38 109 ASP A N 1
ATOM 882 C CA . ASP A 1 109 ? -13.738 3.910 7.904 1.00 84.38 109 ASP A CA 1
ATOM 883 C C . ASP A 1 109 ? -14.513 5.209 8.191 1.00 84.38 109 ASP A C 1
ATOM 885 O O . ASP A 1 109 ? -15.669 5.148 8.622 1.00 84.38 109 ASP A O 1
ATOM 889 N N . TYR A 1 110 ? -13.877 6.370 7.974 1.00 79.06 110 TYR A N 1
ATOM 890 C CA . TYR A 1 110 ? -14.320 7.737 8.269 1.00 79.06 110 TYR A CA 1
ATOM 891 C C . TYR A 1 110 ? -14.628 8.033 9.744 1.00 79.06 110 TYR A C 1
ATOM 893 O O . TYR A 1 110 ? -14.434 9.163 10.185 1.00 79.06 110 TYR A O 1
ATOM 901 N N . GLY A 1 111 ? -15.033 7.046 10.549 1.00 74.50 111 GLY A N 1
ATOM 902 C CA . GLY A 1 111 ? -15.221 7.129 12.003 1.00 74.50 111 GLY A CA 1
ATOM 903 C C . GLY A 1 111 ? -16.317 8.097 12.486 1.00 74.50 111 GLY A C 1
ATOM 904 O O . GLY A 1 111 ? -16.764 7.989 13.632 1.00 74.50 111 GLY A O 1
ATOM 905 N N . ASP A 1 112 ? -16.770 9.010 11.627 1.00 69.75 112 ASP A N 1
ATOM 906 C CA . ASP A 1 112 ? -17.687 10.127 11.863 1.00 69.75 112 ASP A CA 1
ATOM 907 C C . ASP A 1 112 ? -19.051 9.947 11.164 1.00 69.75 112 ASP A C 1
ATOM 909 O O . ASP A 1 112 ? -19.899 10.836 11.216 1.00 69.75 112 ASP A O 1
ATOM 913 N N . ASN A 1 113 ? -19.283 8.778 10.548 1.00 68.06 113 ASN A N 1
ATOM 914 C CA . ASN A 1 113 ? -20.444 8.454 9.707 1.00 68.06 113 ASN A CA 1
ATOM 915 C C . ASN A 1 113 ? -20.621 9.367 8.478 1.00 68.06 113 ASN A C 1
ATOM 917 O O . ASN A 1 113 ? -21.676 9.329 7.839 1.00 68.06 113 ASN A O 1
ATOM 921 N N . ASN A 1 114 ? -19.614 10.158 8.111 1.00 69.44 114 ASN A N 1
ATOM 922 C CA . ASN A 1 114 ? -19.648 11.020 6.942 1.00 69.44 114 ASN A CA 1
ATOM 923 C C . ASN A 1 114 ? -19.222 10.229 5.697 1.00 69.44 114 ASN A C 1
ATOM 925 O O . ASN A 1 114 ? -18.093 10.297 5.219 1.00 69.44 114 ASN A O 1
ATOM 929 N N . MET A 1 115 ? -20.154 9.424 5.189 1.00 70.62 115 MET A N 1
ATOM 930 C CA . MET A 1 115 ? -19.931 8.404 4.158 1.00 70.62 115 MET A CA 1
ATOM 931 C C . MET A 1 115 ? -19.900 8.958 2.719 1.00 70.62 115 MET A C 1
ATOM 933 O O . MET A 1 115 ? -20.429 8.344 1.790 1.00 70.62 115 MET A O 1
ATOM 937 N N . ASN A 1 116 ? -19.300 10.130 2.512 1.00 75.38 116 ASN A N 1
ATOM 938 C CA . ASN A 1 116 ? -19.383 10.849 1.233 1.00 75.38 116 ASN A CA 1
ATOM 939 C C . ASN A 1 116 ? -18.407 10.339 0.166 1.00 75.38 116 ASN A C 1
ATOM 941 O O . ASN A 1 116 ? -18.449 10.813 -0.968 1.00 75.38 116 ASN A O 1
ATOM 945 N N . HIS A 1 117 ? -17.532 9.392 0.509 1.00 80.06 117 HIS A N 1
ATOM 946 C CA . HIS A 1 117 ? -16.518 8.869 -0.396 1.00 80.06 117 HIS A CA 1
ATOM 947 C C . HIS A 1 117 ? -16.451 7.334 -0.312 1.00 80.06 117 HIS A C 1
ATOM 949 O O . HIS A 1 117 ? -16.345 6.798 0.792 1.00 80.06 117 HIS A O 1
ATOM 955 N N . PRO A 1 118 ? -16.534 6.610 -1.443 1.00 84.75 118 PRO A N 1
ATOM 956 C CA . PRO A 1 118 ? -16.454 5.148 -1.471 1.00 84.75 118 PRO A CA 1
ATOM 957 C C . PRO A 1 118 ? -15.160 4.575 -0.904 1.00 84.75 118 PRO A C 1
ATOM 959 O O . PRO A 1 118 ? -14.093 5.157 -1.086 1.00 84.75 118 PRO A O 1
ATOM 962 N N . GLN A 1 119 ? -15.284 3.433 -0.220 1.00 87.81 119 GLN A N 1
ATOM 963 C CA . GLN A 1 119 ? -14.194 2.733 0.461 1.00 87.81 119 GLN A CA 1
ATOM 964 C C . GLN A 1 119 ? -14.377 1.208 0.417 1.00 87.81 119 GLN A C 1
ATOM 966 O O . GLN A 1 119 ? -15.502 0.721 0.577 1.00 87.81 119 GLN A O 1
ATOM 971 N N . PRO A 1 120 ? -13.285 0.430 0.312 1.00 88.94 120 PRO A N 1
ATOM 972 C CA . PRO A 1 120 ? -11.903 0.863 0.068 1.00 88.94 120 PRO A CA 1
ATOM 973 C C . PRO A 1 120 ? -11.717 1.402 -1.360 1.00 88.94 120 PRO A C 1
ATOM 975 O O . PRO A 1 120 ? -12.510 1.079 -2.248 1.00 88.94 120 PRO A O 1
ATOM 978 N N . HIS A 1 121 ? -10.666 2.187 -1.606 1.00 88.94 121 HIS A N 1
ATOM 979 C CA . HIS A 1 121 ? -10.382 2.737 -2.940 1.00 88.94 121 HIS A CA 1
ATOM 980 C C . HIS A 1 121 ? -8.926 2.576 -3.377 1.00 88.94 121 HIS A C 1
ATOM 982 O O . HIS A 1 121 ? -8.032 2.270 -2.586 1.00 88.94 121 HIS A O 1
ATOM 988 N N . TRP A 1 122 ? -8.707 2.817 -4.669 1.00 90.75 122 TRP A N 1
ATOM 989 C CA . TRP A 1 122 ? -7.410 2.758 -5.330 1.00 90.75 122 TRP A CA 1
ATOM 990 C C . TRP A 1 122 ? -7.041 4.122 -5.905 1.00 90.75 122 TRP A C 1
ATOM 992 O O . TRP A 1 122 ? -7.873 4.790 -6.517 1.00 90.75 122 TRP A O 1
ATOM 1002 N N . HIS A 1 123 ? -5.776 4.496 -5.760 1.00 87.81 123 HIS A N 1
ATOM 1003 C CA . HIS A 1 123 ? -5.156 5.592 -6.491 1.00 87.81 123 HIS A CA 1
ATOM 1004 C C . HIS A 1 123 ? -4.228 5.006 -7.548 1.00 87.81 123 HIS A C 1
ATOM 1006 O O . HIS A 1 123 ? -3.302 4.257 -7.220 1.00 87.81 123 HIS A O 1
ATOM 1012 N N . PHE A 1 124 ? -4.479 5.365 -8.804 1.00 81.75 124 PHE A N 1
ATOM 1013 C CA . PHE A 1 124 ? -3.618 5.032 -9.933 1.00 81.75 124 PHE A CA 1
ATOM 1014 C C . PHE A 1 124 ? -2.723 6.225 -10.208 1.00 81.75 124 PHE A C 1
ATOM 1016 O O . PHE A 1 124 ? -3.213 7.316 -10.504 1.00 81.75 124 PHE A O 1
ATOM 1023 N N . LEU A 1 125 ? -1.421 6.018 -10.076 1.00 73.94 125 LEU A N 1
ATOM 1024 C CA . LEU A 1 125 ? -0.456 7.084 -10.259 1.00 73.94 125 LEU A CA 1
ATOM 1025 C C . LEU A 1 125 ? 0.135 6.993 -11.657 1.00 73.94 125 LEU A C 1
ATOM 1027 O O . LEU A 1 125 ? 0.276 5.918 -12.244 1.00 73.94 125 LEU A O 1
ATOM 1031 N N . ARG A 1 126 ? 0.421 8.162 -12.223 1.00 64.81 126 ARG A N 1
ATOM 1032 C CA . ARG A 1 126 ? 1.076 8.259 -13.520 1.00 64.81 126 ARG A CA 1
ATOM 1033 C C . ARG A 1 126 ? 2.516 7.765 -13.366 1.00 64.81 126 ARG A C 1
ATOM 1035 O O . ARG A 1 126 ? 3.149 8.039 -12.353 1.00 64.81 126 ARG A O 1
ATOM 1042 N N . ASN A 1 127 ? 3.016 7.031 -14.359 1.00 64.31 127 ASN A N 1
ATOM 1043 C CA . ASN A 1 127 ? 4.371 6.487 -14.329 1.00 64.31 127 ASN A CA 1
ATOM 1044 C C . ASN A 1 127 ? 5.402 7.630 -14.374 1.00 64.31 127 ASN A C 1
ATOM 1046 O O . ASN A 1 127 ? 5.724 8.122 -15.458 1.00 64.31 127 ASN A O 1
ATOM 1050 N N . ARG A 1 128 ? 5.895 8.043 -13.199 1.00 63.31 128 ARG A N 1
ATOM 1051 C CA . ARG A 1 128 ? 6.810 9.182 -13.058 1.00 63.31 128 ARG A CA 1
ATOM 1052 C C . ARG A 1 128 ? 8.148 8.945 -13.740 1.00 63.31 128 ARG A C 1
ATOM 1054 O O . ARG A 1 128 ? 8.643 9.871 -14.355 1.00 63.31 128 ARG A O 1
ATOM 1061 N N . ASN A 1 129 ? 8.650 7.710 -13.782 1.00 62.75 129 ASN A N 1
ATOM 1062 C CA . ASN A 1 129 ? 9.920 7.405 -14.454 1.00 62.75 129 ASN A CA 1
ATOM 1063 C C . ASN A 1 129 ? 9.931 7.828 -15.927 1.00 62.75 129 ASN A C 1
ATOM 1065 O O . ASN A 1 129 ? 10.952 8.292 -16.421 1.00 62.75 129 ASN A O 1
ATOM 1069 N N . ILE A 1 130 ? 8.804 7.697 -16.638 1.00 65.56 130 ILE A N 1
ATOM 1070 C CA . ILE A 1 130 ? 8.714 8.156 -18.032 1.00 65.56 130 ILE A CA 1
ATOM 1071 C C . ILE A 1 130 ? 8.758 9.685 -18.088 1.00 65.56 130 ILE A C 1
ATOM 1073 O O . ILE A 1 130 ? 9.432 10.236 -18.954 1.00 65.56 130 ILE A O 1
ATOM 1077 N N . ASP A 1 131 ? 8.051 10.365 -17.186 1.00 64.94 131 ASP A N 1
ATOM 1078 C CA . ASP A 1 131 ? 8.022 11.828 -17.138 1.00 64.94 131 ASP A CA 1
ATOM 1079 C C . ASP A 1 131 ? 9.395 12.403 -16.705 1.00 64.94 131 ASP A C 1
ATOM 1081 O O . ASP A 1 131 ? 9.845 13.393 -17.284 1.00 64.94 131 ASP A O 1
ATOM 1085 N N . ASP A 1 132 ? 10.100 11.742 -15.782 1.00 66.81 132 ASP A N 1
ATOM 1086 C CA . ASP A 1 132 ? 11.457 12.080 -15.329 1.00 66.81 132 ASP A CA 1
ATOM 1087 C C . ASP A 1 132 ? 12.483 11.830 -16.444 1.00 66.81 132 ASP A C 1
ATOM 1089 O O . ASP A 1 132 ? 13.226 12.735 -16.798 1.00 66.81 132 ASP A O 1
ATOM 1093 N N . THR A 1 133 ? 12.438 10.672 -17.119 1.00 66.19 133 THR A N 1
ATOM 1094 C CA . THR A 1 133 ? 13.295 10.365 -18.287 1.00 66.19 133 THR A CA 1
ATOM 1095 C C . THR A 1 133 ? 13.121 11.394 -19.406 1.00 66.19 133 THR A C 1
ATOM 1097 O O . THR A 1 133 ? 14.084 11.799 -20.060 1.00 66.19 133 THR A O 1
ATOM 1100 N N . VAL A 1 134 ? 11.880 11.826 -19.652 1.00 67.56 134 VAL A N 1
ATOM 1101 C CA . VAL A 1 134 ? 11.585 12.893 -20.615 1.00 67.56 134 VAL A CA 1
ATOM 1102 C C . VAL A 1 134 ? 12.163 14.224 -20.132 1.00 67.56 134 VAL A C 1
ATOM 1104 O O . VAL A 1 134 ? 12.718 14.959 -20.943 1.00 67.56 134 VAL A O 1
ATOM 1107 N N . SER A 1 135 ? 12.066 14.530 -18.839 1.00 65.81 135 SER A N 1
ATOM 1108 C CA . SER A 1 135 ? 12.556 15.784 -18.253 1.00 65.81 135 SER A CA 1
ATOM 1109 C C . SER A 1 135 ? 14.086 15.868 -18.247 1.00 65.81 135 SER A C 1
ATOM 1111 O O . SER A 1 135 ? 14.629 16.845 -18.760 1.00 65.81 135 SER A O 1
ATOM 1113 N N . ASP A 1 136 ? 14.772 14.821 -17.783 1.00 66.00 136 ASP A N 1
ATOM 1114 C CA . ASP A 1 136 ? 16.236 14.696 -17.780 1.00 66.00 136 ASP A CA 1
ATOM 1115 C C . ASP A 1 136 ? 16.802 14.823 -19.199 1.00 66.00 136 ASP A C 1
ATOM 1117 O O . ASP A 1 136 ? 17.816 15.480 -19.440 1.00 66.00 136 ASP A O 1
ATOM 1121 N N . PHE A 1 137 ? 16.113 14.241 -20.184 1.00 67.00 137 PHE A N 1
ATOM 1122 C CA . PHE A 1 137 ? 16.501 14.379 -21.580 1.00 67.00 137 PHE A CA 1
ATOM 1123 C C . PHE A 1 137 ? 16.255 15.784 -22.133 1.00 67.00 137 PHE A C 1
ATOM 1125 O O . PHE A 1 137 ? 17.079 16.277 -22.895 1.00 67.00 137 PHE A O 1
ATOM 1132 N N . VAL A 1 138 ? 15.146 16.447 -21.788 1.00 65.31 138 VAL A N 1
ATOM 1133 C CA . VAL A 1 138 ? 14.891 17.843 -22.196 1.00 65.31 138 VAL A CA 1
ATOM 1134 C C . VAL A 1 138 ? 15.958 18.776 -21.620 1.00 65.31 138 VAL A C 1
ATOM 1136 O O . VAL A 1 138 ? 16.379 19.712 -22.301 1.00 65.31 138 VAL A O 1
ATOM 1139 N N . GLU A 1 139 ? 16.434 18.500 -20.405 1.00 64.12 139 GLU A N 1
ATOM 1140 C CA . GLU A 1 139 ? 17.569 19.201 -19.804 1.00 64.12 139 GLU A CA 1
ATOM 1141 C C . GLU A 1 139 ? 18.883 18.909 -20.557 1.00 64.12 139 GLU A C 1
ATOM 1143 O O . GLU A 1 139 ? 19.673 19.821 -20.812 1.00 64.12 139 GLU A O 1
ATOM 1148 N N . PHE A 1 140 ? 19.087 17.662 -20.994 1.00 61.62 140 PHE A N 1
ATOM 1149 C CA . PHE A 1 140 ? 20.295 17.224 -21.698 1.00 61.62 140 PHE A CA 1
ATOM 1150 C C . PHE A 1 140 ? 20.347 17.634 -23.187 1.00 61.62 140 PHE A C 1
ATOM 1152 O O . PHE A 1 140 ? 21.411 17.971 -23.705 1.00 61.62 140 PHE A O 1
ATOM 1159 N N . VAL A 1 141 ? 19.215 17.650 -23.901 1.00 60.09 141 VAL A N 1
ATOM 1160 C CA . VAL A 1 141 ? 19.132 17.760 -25.376 1.00 60.09 141 VAL A CA 1
ATOM 1161 C C . VAL A 1 141 ? 18.733 19.147 -25.840 1.00 60.09 141 VAL A C 1
ATOM 1163 O O . VAL A 1 141 ? 17.950 19.372 -26.762 1.00 60.09 141 VAL A O 1
ATOM 1166 N N . SER A 1 142 ? 19.456 20.112 -25.295 1.00 55.94 142 SER A N 1
ATOM 1167 C CA . SER A 1 142 ? 19.648 21.389 -25.968 1.00 55.94 142 SER A CA 1
ATOM 1168 C C . SER A 1 142 ? 20.467 21.281 -27.278 1.00 55.94 142 SER A C 1
ATOM 1170 O O . SER A 1 142 ? 20.686 22.308 -27.915 1.00 55.94 142 SER A O 1
ATOM 1172 N N . SER A 1 143 ? 20.874 20.089 -27.757 1.00 54.69 143 SER A N 1
ATOM 1173 C CA . SER A 1 143 ? 21.147 19.798 -29.189 1.00 54.69 143 SER A CA 1
ATOM 1174 C C . SER A 1 143 ? 21.529 18.320 -29.463 1.00 54.69 143 SER A C 1
ATOM 1176 O O . SER A 1 143 ? 22.370 17.759 -28.778 1.00 54.69 143 SER A O 1
ATOM 1178 N N . GLU A 1 144 ? 20.944 17.719 -30.513 1.00 60.19 144 GLU A N 1
ATOM 1179 C CA . GLU A 1 144 ? 21.485 16.582 -31.309 1.00 60.19 144 GLU A CA 1
ATOM 1180 C C . GLU A 1 144 ? 21.425 15.093 -30.844 1.00 60.19 144 GLU A C 1
ATOM 1182 O O . GLU A 1 144 ? 22.350 14.366 -31.166 1.00 60.19 144 GLU A O 1
ATOM 1187 N N . PHE A 1 145 ? 20.370 14.519 -30.232 1.00 58.91 145 PHE A N 1
ATOM 1188 C CA . PHE A 1 145 ? 20.345 13.034 -30.010 1.00 58.91 145 PHE A CA 1
ATOM 1189 C C . PHE A 1 145 ? 18.966 12.332 -30.086 1.00 58.91 145 PHE A C 1
ATOM 1191 O O . PHE A 1 145 ? 18.610 11.535 -29.220 1.00 58.91 145 PHE A O 1
ATOM 1198 N N . GLY A 1 146 ? 18.184 12.588 -31.142 1.00 60.97 146 GLY A N 1
ATOM 1199 C CA . GLY A 1 146 ? 16.806 12.077 -31.290 1.00 60.97 146 GLY A CA 1
ATOM 1200 C C . GLY A 1 146 ? 16.629 10.550 -31.209 1.00 60.97 146 GLY A C 1
ATOM 1201 O O . GLY A 1 146 ? 15.729 10.095 -30.509 1.00 60.97 146 GLY A O 1
ATOM 1202 N N . ASP A 1 147 ? 17.491 9.759 -31.857 1.00 66.38 147 ASP A N 1
ATOM 1203 C CA . ASP A 1 147 ? 17.326 8.292 -31.910 1.00 66.38 147 ASP A CA 1
ATOM 1204 C C . ASP A 1 147 ? 17.694 7.603 -30.578 1.00 66.38 147 ASP A C 1
ATOM 1206 O O . ASP A 1 147 ? 17.030 6.660 -30.146 1.00 66.38 147 ASP A O 1
ATOM 1210 N N . SER A 1 148 ? 18.692 8.140 -29.864 1.00 70.56 148 SER A N 1
ATOM 1211 C CA . SER A 1 148 ? 19.112 7.657 -28.535 1.00 70.56 148 SER A CA 1
ATOM 1212 C C . SER A 1 148 ? 17.988 7.784 -27.495 1.00 70.56 148 SER A C 1
ATOM 1214 O O . SER A 1 148 ? 17.807 6.931 -26.627 1.00 70.56 148 SER A O 1
ATOM 1216 N N . PHE A 1 149 ? 17.167 8.830 -27.618 1.00 72.81 149 PHE A N 1
ATOM 1217 C CA . PHE A 1 149 ? 16.041 9.085 -26.722 1.00 72.81 149 PHE A CA 1
ATOM 1218 C C . PHE A 1 149 ? 14.916 8.070 -26.852 1.00 72.81 149 PHE A C 1
ATOM 1220 O O . PHE A 1 149 ? 14.357 7.612 -25.855 1.00 72.81 149 PHE A O 1
ATOM 1227 N N . THR A 1 150 ? 14.562 7.733 -28.092 1.00 69.38 150 THR A N 1
ATOM 1228 C CA . THR A 1 150 ? 13.503 6.764 -28.359 1.00 69.38 150 THR A CA 1
ATOM 1229 C C . THR A 1 150 ? 13.865 5.390 -27.818 1.00 69.38 150 THR A C 1
ATOM 1231 O O . THR A 1 150 ? 12.995 4.726 -27.254 1.00 69.38 150 THR A O 1
ATOM 1234 N N . ASP A 1 151 ? 15.140 5.007 -27.904 1.00 74.56 151 ASP A N 1
ATOM 1235 C CA . ASP A 1 151 ? 15.636 3.754 -27.339 1.00 74.56 151 ASP A CA 1
ATOM 1236 C C . ASP A 1 151 ? 15.639 3.784 -25.805 1.00 74.56 151 ASP A C 1
ATOM 1238 O O . ASP A 1 151 ? 15.170 2.825 -25.187 1.00 74.56 151 ASP A O 1
ATOM 1242 N N . MET A 1 152 ? 16.051 4.901 -25.190 1.00 72.94 152 MET A N 1
ATOM 1243 C CA . MET A 1 152 ? 16.019 5.091 -23.733 1.00 72.94 152 MET A CA 1
ATOM 1244 C C . MET A 1 152 ? 14.588 5.016 -23.177 1.00 72.94 152 MET A C 1
ATOM 1246 O O . MET A 1 152 ? 14.315 4.245 -22.259 1.00 72.94 152 MET A O 1
ATOM 1250 N N . ILE A 1 153 ? 13.627 5.722 -23.789 1.00 74.12 153 ILE A N 1
ATOM 1251 C CA . ILE A 1 153 ? 12.208 5.625 -23.406 1.00 74.12 153 ILE A CA 1
ATOM 1252 C C . ILE A 1 153 ? 11.677 4.203 -23.617 1.00 74.12 153 ILE A C 1
ATOM 1254 O O . ILE A 1 153 ? 10.875 3.712 -22.818 1.00 74.12 153 ILE A O 1
ATOM 1258 N N . ALA A 1 154 ? 12.059 3.538 -24.709 1.00 74.50 154 ALA A N 1
ATOM 1259 C CA . ALA A 1 154 ? 11.613 2.178 -24.987 1.00 74.50 154 ALA A CA 1
ATOM 1260 C C . ALA A 1 154 ? 12.188 1.168 -23.984 1.00 74.50 154 ALA A C 1
ATOM 1262 O O . ALA A 1 154 ? 11.521 0.190 -23.645 1.00 74.50 154 ALA A O 1
ATOM 1263 N N . GLU A 1 155 ? 13.412 1.370 -23.502 1.00 77.19 155 GLU A N 1
ATOM 1264 C CA . GLU A 1 155 ? 14.002 0.577 -22.427 1.00 77.19 155 GLU A CA 1
ATOM 1265 C C . GLU A 1 155 ? 13.281 0.803 -21.093 1.00 77.19 155 GLU A C 1
ATOM 1267 O O . GLU A 1 155 ? 12.815 -0.169 -20.497 1.00 77.19 155 GLU A O 1
ATOM 1272 N N . GLU A 1 156 ? 13.049 2.054 -20.695 1.00 76.00 156 GLU A N 1
ATOM 1273 C CA . GLU A 1 156 ? 12.313 2.385 -19.464 1.00 76.00 156 GLU A CA 1
ATOM 1274 C C . GLU A 1 156 ? 10.867 1.861 -19.475 1.00 76.00 156 GLU A C 1
ATOM 1276 O O . GLU A 1 156 ? 10.356 1.315 -18.491 1.00 76.00 156 GLU A O 1
ATOM 1281 N N . LYS A 1 157 ? 10.196 1.910 -20.632 1.00 74.00 157 LYS A N 1
ATOM 1282 C CA . LYS A 1 157 ? 8.872 1.289 -20.809 1.00 74.00 157 LYS A CA 1
ATOM 1283 C C . LYS A 1 157 ? 8.894 -0.236 -20.705 1.00 74.00 157 LYS A C 1
ATOM 1285 O O . LYS A 1 157 ? 7.885 -0.820 -20.326 1.00 74.00 157 LYS A O 1
ATOM 1290 N N . ARG A 1 158 ? 10.002 -0.897 -21.058 1.00 76.44 158 ARG A N 1
ATOM 1291 C CA . ARG A 1 158 ? 10.153 -2.357 -20.908 1.00 76.44 158 ARG A CA 1
ATOM 1292 C C . ARG A 1 158 ? 10.455 -2.746 -19.457 1.00 76.44 158 ARG A C 1
ATOM 1294 O O . ARG A 1 158 ? 9.956 -3.769 -18.984 1.00 76.44 158 ARG A O 1
ATOM 1301 N N . ARG A 1 159 ? 11.235 -1.923 -18.751 1.00 78.44 159 ARG A N 1
ATOM 1302 C CA . ARG A 1 159 ? 11.583 -2.100 -17.331 1.00 78.44 159 ARG A CA 1
ATOM 1303 C C . ARG A 1 159 ? 10.450 -1.757 -16.369 1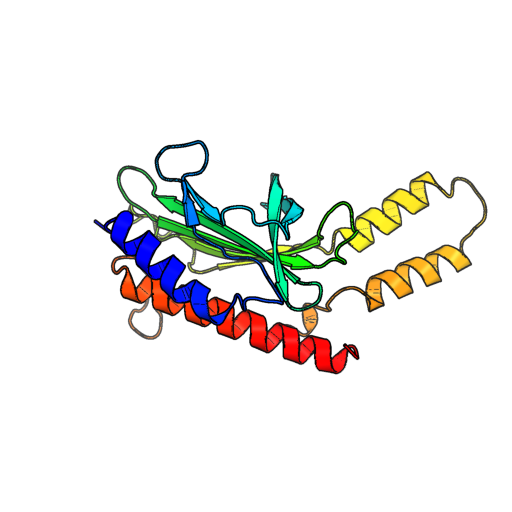.00 78.44 159 ARG A C 1
ATOM 1305 O O . ARG A 1 159 ? 10.433 -2.268 -15.255 1.00 78.44 159 ARG A O 1
ATOM 1312 N N . SER A 1 160 ? 9.481 -0.945 -16.774 1.00 80.25 160 SER A N 1
ATOM 1313 C CA . SER A 1 160 ? 8.312 -0.641 -15.942 1.00 80.25 160 SER A CA 1
ATOM 1314 C C . SER A 1 160 ? 7.209 -1.691 -16.076 1.00 80.25 160 SER A C 1
ATOM 1316 O O . SER A 1 160 ? 6.990 -2.285 -17.136 1.00 80.25 160 SER A O 1
ATOM 1318 N N . VAL A 1 161 ? 6.507 -1.949 -14.973 1.00 83.81 161 VAL A N 1
ATOM 1319 C CA . VAL A 1 161 ? 5.328 -2.813 -14.991 1.00 83.81 161 VAL A CA 1
ATOM 1320 C C . VAL A 1 161 ? 4.184 -2.126 -15.741 1.00 83.81 161 VAL A C 1
ATOM 1322 O O . VAL A 1 161 ? 3.860 -0.960 -15.516 1.00 83.81 161 VAL A O 1
ATOM 1325 N N . ASP A 1 162 ? 3.540 -2.867 -16.640 1.00 82.00 162 ASP A N 1
ATOM 1326 C CA . ASP A 1 162 ? 2.386 -2.378 -17.390 1.00 82.00 162 ASP A CA 1
ATOM 1327 C C . ASP A 1 162 ? 1.098 -2.583 -16.581 1.00 82.00 162 ASP A C 1
ATOM 1329 O O . ASP A 1 162 ? 0.445 -3.628 -16.663 1.00 82.00 162 ASP A O 1
ATOM 1333 N N . LEU A 1 163 ? 0.727 -1.566 -15.799 1.00 85.00 163 LEU A N 1
ATOM 1334 C CA . LEU A 1 163 ? -0.473 -1.588 -14.956 1.00 85.00 163 LEU A CA 1
ATOM 1335 C C . LEU A 1 163 ? -1.784 -1.686 -15.750 1.00 85.00 163 LEU A C 1
ATOM 1337 O O . LEU A 1 163 ? -2.803 -2.038 -15.163 1.00 85.00 163 LEU A O 1
ATOM 1341 N N . SER A 1 164 ? -1.785 -1.462 -17.074 1.00 81.69 164 SER A N 1
ATOM 1342 C CA . SER A 1 164 ? -2.982 -1.710 -17.899 1.00 81.69 164 SER A CA 1
ATOM 1343 C C . SER A 1 164 ? -3.375 -3.193 -17.943 1.00 81.69 164 SER A C 1
ATOM 1345 O O . SER A 1 164 ? -4.509 -3.530 -18.279 1.00 81.69 164 SER A O 1
ATOM 1347 N N . LYS A 1 165 ? -2.443 -4.082 -17.576 1.00 83.88 165 LYS A N 1
ATOM 1348 C CA . LYS A 1 165 ? -2.647 -5.531 -17.463 1.00 83.88 165 LYS A CA 1
ATOM 1349 C C . LYS A 1 165 ? -2.926 -5.988 -16.031 1.00 83.88 165 LYS A C 1
ATOM 1351 O O . LYS A 1 165 ? -3.113 -7.184 -15.815 1.00 83.88 165 LYS A O 1
ATOM 1356 N N . PHE A 1 166 ? -2.919 -5.067 -15.069 1.00 87.38 166 PHE A N 1
ATOM 1357 C CA . PHE A 1 166 ? -3.196 -5.360 -13.672 1.00 87.38 166 PHE A CA 1
ATOM 1358 C C . PHE A 1 166 ? -4.703 -5.346 -13.433 1.00 87.38 166 PHE A C 1
ATOM 1360 O O . PHE A 1 166 ? -5.386 -4.365 -13.734 1.00 87.38 166 PHE A O 1
ATOM 1367 N N . HIS A 1 167 ? -5.236 -6.430 -12.878 1.00 86.94 167 HIS A N 1
ATOM 1368 C CA . HIS A 1 167 ? -6.614 -6.438 -12.405 1.00 86.94 167 HIS A CA 1
ATOM 1369 C C . HIS A 1 167 ? -6.618 -5.903 -10.982 1.00 86.94 167 HIS A C 1
ATOM 1371 O O . HIS A 1 167 ? -5.772 -6.292 -10.191 1.00 86.94 167 HIS A O 1
ATOM 1377 N N . PHE A 1 168 ? -7.554 -5.018 -10.645 1.00 85.50 168 PHE A N 1
ATOM 1378 C CA . PHE A 1 168 ? -7.673 -4.476 -9.293 1.00 85.50 168 PHE A CA 1
ATOM 1379 C C . PHE A 1 168 ? -8.924 -5.032 -8.625 1.00 85.50 168 PHE A C 1
ATOM 1381 O O . PHE A 1 168 ? -10.051 -4.719 -9.011 1.00 85.50 168 PHE A O 1
ATOM 1388 N N . ALA A 1 169 ? -8.728 -5.857 -7.601 1.00 83.31 169 ALA A N 1
ATOM 1389 C CA . ALA A 1 169 ? -9.816 -6.330 -6.770 1.00 83.31 169 ALA A CA 1
ATOM 1390 C C . ALA A 1 169 ? -10.345 -5.163 -5.934 1.00 83.31 169 ALA A C 1
ATOM 1392 O O . ALA A 1 169 ? -9.619 -4.530 -5.164 1.00 83.31 169 ALA A O 1
ATOM 1393 N N . MET A 1 170 ? -11.638 -4.895 -6.072 1.00 75.44 170 MET A N 1
ATOM 1394 C CA . MET A 1 170 ? -12.365 -3.993 -5.191 1.00 75.44 170 MET A CA 1
ATOM 1395 C C . MET A 1 170 ? -13.216 -4.833 -4.250 1.00 75.44 170 MET A C 1
ATOM 1397 O O . MET A 1 170 ? -13.883 -5.771 -4.682 1.00 75.44 170 MET A O 1
ATOM 1401 N N . ASN A 1 171 ? -13.185 -4.505 -2.964 1.00 72.50 171 ASN A N 1
ATOM 1402 C CA . ASN A 1 171 ? -13.981 -5.197 -1.957 1.00 72.50 171 ASN A CA 1
ATOM 1403 C C . ASN A 1 171 ? -14.754 -4.180 -1.119 1.00 72.50 171 ASN A C 1
ATOM 1405 O O . ASN A 1 171 ? -14.452 -3.969 0.058 1.00 72.50 171 ASN A O 1
ATOM 1409 N N . ALA A 1 172 ? -15.710 -3.516 -1.772 1.00 73.12 172 ALA A N 1
ATOM 1410 C CA . ALA A 1 172 ? -16.769 -2.797 -1.078 1.00 73.12 172 ALA A CA 1
ATOM 1411 C C . ALA A 1 172 ? -17.635 -3.793 -0.289 1.00 73.12 172 ALA A C 1
ATOM 1413 O O . ALA A 1 172 ? -17.660 -4.987 -0.588 1.00 73.12 172 ALA A O 1
ATOM 1414 N N . ASP A 1 173 ? -18.387 -3.310 0.696 1.00 78.88 173 ASP A N 1
ATOM 1415 C CA . ASP A 1 173 ? -19.185 -4.176 1.572 1.00 78.88 173 ASP A CA 1
ATOM 1416 C C . ASP A 1 173 ? -20.505 -4.665 0.935 1.00 78.88 173 ASP A C 1
ATOM 1418 O O . ASP A 1 173 ? -21.401 -5.134 1.629 1.00 78.88 173 ASP A O 1
ATOM 1422 N N . TRP A 1 174 ? -20.627 -4.610 -0.399 1.00 79.38 174 TRP A N 1
ATOM 1423 C CA . TRP A 1 174 ? -21.858 -4.914 -1.145 1.00 79.38 174 TRP A CA 1
ATOM 1424 C C . TRP A 1 174 ? -22.390 -6.337 -0.963 1.00 79.38 174 TRP A C 1
ATOM 1426 O O . TRP A 1 174 ? -23.575 -6.599 -1.153 1.00 79.38 174 TRP A O 1
ATOM 1436 N N . ASN A 1 175 ? -21.515 -7.277 -0.604 1.00 79.62 175 ASN A N 1
ATOM 1437 C CA . ASN A 1 175 ? -21.925 -8.651 -0.327 1.00 79.62 175 ASN A CA 1
ATOM 1438 C C . ASN A 1 175 ? -22.674 -8.787 1.007 1.00 79.62 175 ASN A C 1
ATOM 1440 O O . ASN A 1 175 ? -23.405 -9.760 1.183 1.00 79.62 175 ASN A O 1
ATOM 1444 N N . ASN A 1 176 ? -22.485 -7.848 1.940 1.00 83.12 176 ASN A N 1
ATOM 1445 C CA . ASN A 1 176 ? -23.106 -7.886 3.266 1.00 83.12 176 ASN A CA 1
ATOM 1446 C C . ASN A 1 176 ? -24.108 -6.744 3.478 1.00 83.12 176 ASN A C 1
ATOM 1448 O O . ASN A 1 176 ? -25.043 -6.889 4.267 1.00 83.12 176 ASN A O 1
ATOM 1452 N N . THR A 1 177 ? -23.915 -5.612 2.803 1.00 81.50 177 THR A N 1
ATOM 1453 C CA . THR A 1 177 ? -24.728 -4.401 2.930 1.00 81.50 177 THR A CA 1
ATOM 1454 C C . THR A 1 177 ? -24.971 -3.764 1.562 1.00 81.50 177 THR A C 1
ATOM 1456 O O . THR A 1 177 ? -24.349 -4.123 0.576 1.00 81.50 177 THR A O 1
ATOM 1459 N N . ASP A 1 178 ? -25.878 -2.798 1.470 1.00 81.62 178 ASP A N 1
ATOM 1460 C CA . ASP A 1 178 ? -26.085 -1.968 0.275 1.00 81.62 178 ASP A CA 1
ATOM 1461 C C . ASP A 1 178 ? -25.151 -0.741 0.236 1.00 81.62 178 ASP A C 1
ATOM 1463 O O . ASP A 1 178 ? -25.338 0.173 -0.570 1.00 81.62 178 ASP A O 1
ATOM 1467 N N . ARG A 1 179 ? -24.135 -0.700 1.111 1.00 79.00 179 ARG A N 1
ATOM 1468 C CA . ARG A 1 179 ? -23.268 0.465 1.313 1.00 79.00 179 ARG A CA 1
ATOM 1469 C C . ARG A 1 179 ? -21.977 0.361 0.513 1.00 79.00 179 ARG A C 1
ATOM 1471 O O . ARG A 1 179 ? -21.362 -0.693 0.398 1.00 79.00 179 ARG A O 1
ATOM 1478 N N . HIS A 1 180 ? -21.513 1.506 0.024 1.00 80.31 180 HIS A N 1
ATOM 1479 C CA . HIS A 1 180 ? -20.220 1.692 -0.649 1.00 80.31 180 HIS A CA 1
ATOM 1480 C C . HIS A 1 180 ? -19.053 1.920 0.323 1.00 80.31 180 HIS A C 1
ATOM 1482 O O . HIS A 1 180 ? -17.967 2.283 -0.119 1.00 80.31 180 HIS A O 1
ATOM 1488 N N . ILE A 1 181 ? -19.280 1.743 1.629 1.00 81.12 181 ILE A N 1
ATOM 1489 C CA . ILE A 1 181 ? -18.266 1.866 2.677 1.00 81.12 181 ILE A CA 1
ATOM 1490 C C . ILE A 1 181 ? -18.317 0.636 3.566 1.00 81.12 181 ILE A C 1
ATOM 1492 O O . ILE A 1 181 ? -19.354 0.311 4.144 1.00 81.12 181 ILE A O 1
ATOM 1496 N N . HIS A 1 182 ? -17.161 0.003 3.709 1.00 82.56 182 HIS A N 1
ATOM 1497 C CA . HIS A 1 182 ? -16.931 -1.075 4.656 1.00 82.56 182 HIS A CA 1
ATOM 1498 C C . HIS A 1 182 ? -16.398 -0.477 5.965 1.00 82.56 182 HIS A C 1
ATOM 1500 O O . HIS A 1 182 ? -15.363 0.181 5.967 1.00 82.56 182 HIS A O 1
ATOM 1506 N N . LEU A 1 183 ? -17.096 -0.664 7.085 1.00 82.75 183 LEU A N 1
ATOM 1507 C CA . LEU A 1 183 ? -16.620 -0.168 8.381 1.00 82.75 183 LEU A CA 1
ATOM 1508 C C . LEU A 1 183 ? -15.474 -1.033 8.921 1.00 82.75 183 LEU A C 1
ATOM 1510 O O . LEU A 1 183 ? -15.505 -2.258 8.813 1.00 82.75 183 LEU A O 1
ATOM 1514 N N . ILE A 1 184 ? -14.496 -0.401 9.573 1.00 87.00 184 ILE A N 1
ATOM 1515 C CA . ILE A 1 184 ? -13.425 -1.094 10.298 1.00 87.00 184 ILE A CA 1
ATOM 1516 C C . ILE A 1 184 ? -13.799 -1.143 11.787 1.00 87.00 184 ILE A C 1
ATOM 1518 O O . ILE A 1 184 ? -13.305 -0.385 12.615 1.00 87.00 184 ILE A O 1
ATOM 1522 N N . ASP A 1 185 ? -14.697 -2.052 12.158 1.00 86.31 185 ASP A N 1
ATOM 1523 C CA . ASP A 1 185 ? -15.156 -2.220 13.547 1.00 86.31 185 ASP A CA 1
ATOM 1524 C C . ASP A 1 185 ? -14.547 -3.443 14.259 1.00 86.31 185 ASP A C 1
ATOM 1526 O O . ASP A 1 185 ? -14.747 -3.638 15.462 1.00 86.31 185 ASP A O 1
ATOM 1530 N N . ASN A 1 186 ? -13.753 -4.234 13.530 1.00 88.88 186 ASN A N 1
ATOM 1531 C CA . ASN A 1 186 ? -13.182 -5.493 13.984 1.00 88.88 186 ASN A CA 1
ATOM 1532 C C . ASN A 1 186 ? -11.735 -5.668 13.502 1.00 88.88 186 ASN A C 1
ATOM 1534 O O . ASN A 1 186 ? -11.461 -5.727 12.299 1.00 88.88 186 ASN A O 1
ATOM 1538 N N . GLU A 1 187 ? -10.801 -5.855 14.440 1.00 91.19 187 GLU A N 1
ATOM 1539 C CA . GLU A 1 187 ? -9.380 -6.034 14.127 1.00 91.19 187 GLU A CA 1
ATOM 1540 C C . GLU A 1 187 ? -9.127 -7.253 13.227 1.00 91.19 187 GLU A C 1
ATOM 1542 O O . GLU A 1 187 ? -8.251 -7.218 12.363 1.00 91.19 187 GLU A O 1
ATOM 1547 N N . LYS A 1 188 ? -9.910 -8.330 13.377 1.00 90.69 188 LYS A N 1
ATOM 1548 C CA . LYS A 1 188 ? -9.786 -9.533 12.537 1.00 90.69 188 LYS A CA 1
ATOM 1549 C C . LYS A 1 188 ? -10.215 -9.268 11.099 1.00 90.69 188 LYS A C 1
ATOM 1551 O O . LYS A 1 188 ? -9.609 -9.835 10.192 1.00 90.69 188 LYS A O 1
ATOM 1556 N N . THR A 1 189 ? -11.247 -8.451 10.889 1.00 88.69 189 THR A N 1
ATOM 1557 C CA . THR A 1 189 ? -11.701 -8.071 9.543 1.00 88.69 189 THR A CA 1
ATOM 1558 C C . THR A 1 189 ? -10.619 -7.255 8.848 1.00 88.69 189 THR A C 1
ATOM 1560 O O . THR A 1 189 ? -10.220 -7.609 7.740 1.00 88.69 189 THR A O 1
ATOM 1563 N N . LEU A 1 190 ? -10.050 -6.268 9.547 1.00 90.75 190 LEU A N 1
ATOM 1564 C CA . LEU A 1 190 ? -8.917 -5.484 9.056 1.00 90.75 190 LEU A CA 1
ATOM 1565 C C . LEU A 1 190 ? -7.720 -6.371 8.686 1.00 90.75 190 LEU A C 1
ATOM 1567 O O . LEU A 1 190 ? -7.178 -6.264 7.590 1.00 90.75 190 LEU A O 1
ATOM 1571 N N . GLY A 1 191 ? -7.347 -7.306 9.565 1.00 92.19 191 GLY A N 1
ATOM 1572 C CA . GLY A 1 191 ? -6.258 -8.250 9.305 1.00 92.19 191 GLY A CA 1
ATOM 1573 C C . GLY A 1 191 ? -6.484 -9.147 8.092 1.00 92.19 191 GLY A C 1
ATOM 1574 O O . GLY A 1 191 ? -5.550 -9.401 7.334 1.00 92.19 191 GLY A O 1
ATOM 1575 N N . ARG A 1 192 ? -7.717 -9.632 7.898 1.00 91.56 192 ARG A N 1
ATOM 1576 C CA . ARG A 1 192 ? -8.086 -10.460 6.739 1.00 91.56 192 ARG A CA 1
ATOM 1577 C C . ARG A 1 192 ? -8.054 -9.663 5.447 1.00 91.56 192 ARG A C 1
ATOM 1579 O O . ARG A 1 192 ? -7.502 -10.157 4.471 1.00 91.56 192 ARG A O 1
ATOM 1586 N N . TRP A 1 193 ? -8.621 -8.459 5.452 1.00 90.75 193 TRP A N 1
ATOM 1587 C CA . TRP A 1 193 ? -8.588 -7.575 4.293 1.00 90.75 193 TRP A CA 1
ATOM 1588 C C . TRP A 1 193 ? -7.149 -7.255 3.906 1.00 90.75 193 TRP A C 1
ATOM 1590 O O . TRP A 1 193 ? -6.763 -7.474 2.767 1.00 90.75 193 TRP A O 1
ATOM 1600 N N . PHE A 1 194 ? -6.329 -6.844 4.873 1.00 92.81 194 PHE A N 1
ATOM 1601 C CA . PHE A 1 194 ? -4.944 -6.470 4.629 1.00 92.81 194 PHE A CA 1
ATOM 1602 C C . PHE A 1 194 ? -4.084 -7.652 4.158 1.00 92.81 194 PHE A C 1
ATOM 1604 O O . PHE A 1 194 ? -3.397 -7.553 3.146 1.00 92.81 194 PHE A O 1
ATOM 1611 N N . GLY A 1 195 ? -4.156 -8.800 4.839 1.00 92.56 195 GLY A N 1
ATOM 1612 C CA . GLY A 1 195 ? -3.430 -10.000 4.413 1.00 92.56 195 GLY A CA 1
ATOM 1613 C C . GLY A 1 195 ? -3.903 -10.528 3.054 1.00 92.56 195 GLY A C 1
ATOM 1614 O O . GLY A 1 195 ? -3.087 -10.950 2.237 1.00 92.56 195 GLY A O 1
ATOM 1615 N N . GLY A 1 196 ? -5.212 -10.468 2.788 1.00 93.00 196 GLY A N 1
ATOM 1616 C CA . GLY A 1 196 ? -5.795 -10.821 1.494 1.00 93.00 196 GLY A CA 1
ATOM 1617 C C . GLY A 1 196 ? -5.347 -9.881 0.376 1.00 93.00 196 GLY A C 1
ATOM 1618 O O . GLY A 1 196 ? -4.960 -10.358 -0.687 1.00 93.00 196 GLY A O 1
ATOM 1619 N N . LEU A 1 197 ? -5.317 -8.571 0.637 1.00 93.12 197 LEU A N 1
ATOM 1620 C CA . LEU A 1 197 ? -4.805 -7.556 -0.281 1.00 93.12 197 LEU A CA 1
ATOM 1621 C C . LEU A 1 197 ? -3.338 -7.822 -0.633 1.00 93.12 197 LEU A C 1
ATOM 1623 O O . LEU A 1 197 ? -2.998 -7.851 -1.809 1.00 93.12 197 LEU A O 1
ATOM 1627 N N . LEU A 1 198 ? -2.471 -8.077 0.351 1.00 93.38 198 LEU A N 1
ATOM 1628 C CA . LEU A 1 198 ? -1.058 -8.371 0.083 1.00 93.38 198 LEU A CA 1
ATOM 1629 C C . LEU A 1 198 ? -0.862 -9.670 -0.710 1.00 93.38 198 LEU A C 1
ATOM 1631 O O . LEU A 1 198 ? -0.035 -9.710 -1.623 1.00 93.38 198 LEU A O 1
ATOM 1635 N N . ALA A 1 199 ? -1.632 -10.720 -0.406 1.00 93.19 199 ALA A N 1
ATOM 1636 C CA . ALA A 1 199 ? -1.612 -11.962 -1.183 1.00 93.19 199 ALA A CA 1
ATOM 1637 C C . ALA A 1 199 ? -2.042 -11.732 -2.630 1.00 93.19 199 ALA A C 1
ATOM 1639 O O . ALA A 1 199 ? -1.387 -12.217 -3.555 1.00 93.19 199 ALA A O 1
ATOM 1640 N N . TYR A 1 200 ? -3.122 -10.978 -2.810 1.00 94.38 200 TYR A N 1
ATOM 1641 C CA . TYR A 1 200 ? -3.655 -10.617 -4.109 1.00 94.38 200 TYR A CA 1
ATOM 1642 C C . TYR A 1 200 ? -2.639 -9.824 -4.933 1.00 94.38 200 TYR A C 1
ATOM 1644 O O . TYR A 1 200 ? -2.248 -10.270 -6.008 1.00 94.38 200 TYR A O 1
ATOM 1652 N N . LEU A 1 201 ? -2.137 -8.716 -4.379 1.00 93.94 201 LEU A N 1
ATOM 1653 C CA . LEU A 1 201 ? -1.148 -7.851 -5.017 1.00 93.94 201 LEU A CA 1
ATOM 1654 C C . LEU A 1 201 ? 0.091 -8.637 -5.449 1.00 93.94 201 LEU A C 1
ATOM 1656 O O . LEU A 1 201 ? 0.507 -8.551 -6.599 1.00 93.94 201 LEU A O 1
ATOM 1660 N N . ARG A 1 202 ? 0.648 -9.464 -4.555 1.00 93.44 202 ARG A N 1
ATOM 1661 C CA . ARG A 1 202 ? 1.818 -10.290 -4.877 1.00 93.44 202 ARG A CA 1
ATOM 1662 C C . ARG A 1 202 ? 1.534 -11.273 -6.008 1.00 93.44 202 ARG A C 1
ATOM 1664 O O . ARG A 1 202 ? 2.414 -11.528 -6.822 1.00 93.44 202 ARG A O 1
ATOM 1671 N N . THR A 1 203 ? 0.337 -11.854 -6.035 1.00 93.75 203 THR A N 1
ATOM 1672 C CA . THR A 1 203 ? -0.051 -12.844 -7.048 1.00 93.75 203 THR A CA 1
ATOM 1673 C C . THR A 1 203 ? -0.224 -12.195 -8.418 1.00 93.75 203 THR A C 1
ATOM 1675 O O . THR A 1 203 ? 0.346 -12.691 -9.386 1.00 93.75 203 THR A O 1
ATOM 1678 N N . GLU A 1 204 ? -0.943 -11.073 -8.497 1.00 93.81 204 GLU A N 1
ATOM 1679 C CA . GLU A 1 204 ? -1.135 -10.329 -9.750 1.00 93.81 204 GLU A CA 1
ATOM 1680 C C . GLU A 1 204 ? 0.192 -9.786 -10.295 1.00 93.81 204 GLU A C 1
ATOM 1682 O O . GLU A 1 204 ? 0.484 -9.964 -11.475 1.00 93.81 204 GLU A O 1
ATOM 1687 N N . LEU A 1 205 ? 1.043 -9.200 -9.442 1.00 93.31 205 LEU A N 1
ATOM 1688 C CA . LEU A 1 205 ? 2.358 -8.700 -9.863 1.00 93.31 205 LEU A CA 1
ATOM 1689 C C . LEU A 1 205 ? 3.238 -9.830 -10.413 1.00 93.31 205 LEU A C 1
ATOM 1691 O O . LEU A 1 205 ? 3.720 -9.724 -11.536 1.00 93.31 205 LEU A O 1
ATOM 1695 N N . LYS A 1 206 ? 3.339 -10.967 -9.707 1.00 92.69 206 LYS A N 1
ATOM 1696 C CA . LYS A 1 206 ? 4.079 -12.143 -10.203 1.00 92.69 206 LYS A CA 1
ATOM 1697 C C . LYS A 1 206 ? 3.534 -12.676 -11.528 1.00 92.69 206 LYS A C 1
ATOM 1699 O O . LYS A 1 206 ? 4.295 -13.134 -12.379 1.00 92.69 206 LYS A O 1
ATOM 1704 N N . PHE A 1 207 ? 2.215 -12.656 -11.706 1.00 92.00 207 PHE A N 1
ATOM 1705 C CA . PHE A 1 207 ? 1.600 -13.065 -12.963 1.00 92.00 207 PHE A CA 1
ATOM 1706 C C . PHE A 1 207 ? 2.007 -12.139 -14.114 1.00 92.00 207 PHE A C 1
ATOM 1708 O O . PHE A 1 207 ? 2.330 -12.622 -15.201 1.00 92.00 207 PHE A O 1
ATOM 1715 N N . ILE A 1 208 ? 2.044 -10.827 -13.876 1.00 90.19 208 ILE A N 1
ATOM 1716 C CA . ILE A 1 208 ? 2.509 -9.854 -14.867 1.00 90.19 208 ILE A CA 1
ATOM 1717 C C . ILE A 1 208 ? 4.006 -10.032 -15.146 1.00 90.19 208 ILE A C 1
ATOM 1719 O O . ILE A 1 208 ? 4.385 -10.079 -16.315 1.00 90.19 208 ILE A O 1
ATOM 1723 N N . ASP A 1 209 ? 4.840 -10.212 -14.121 1.00 89.44 209 ASP A N 1
ATOM 1724 C CA . ASP A 1 209 ? 6.289 -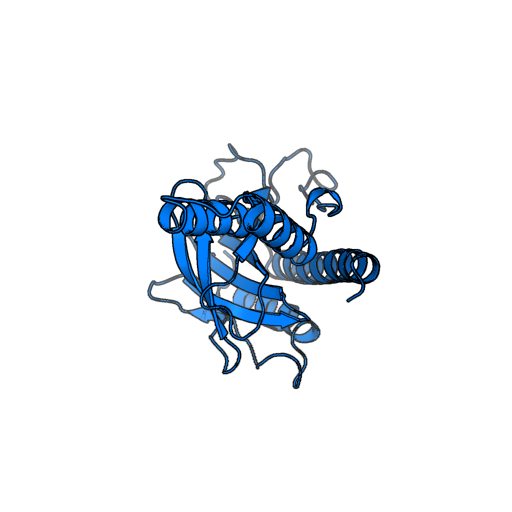10.424 -14.266 1.00 89.44 209 ASP A CA 1
ATOM 1725 C C . ASP A 1 209 ? 6.618 -11.643 -15.130 1.00 89.44 209 ASP A C 1
ATOM 1727 O O . ASP A 1 209 ? 7.421 -11.545 -16.059 1.00 89.44 209 ASP A O 1
ATOM 1731 N N . SER A 1 210 ? 5.892 -12.751 -14.939 1.00 87.25 210 SER A N 1
ATOM 1732 C CA . SER A 1 210 ? 6.067 -13.963 -15.754 1.00 87.25 210 SER A CA 1
ATOM 1733 C C . SER A 1 210 ? 5.835 -13.729 -17.255 1.00 87.25 210 SER A C 1
ATOM 1735 O O . SER A 1 210 ? 6.332 -14.476 -18.097 1.00 87.25 210 SER A O 1
ATOM 1737 N N . ARG A 1 211 ? 5.087 -12.674 -17.611 1.00 80.25 211 ARG A N 1
ATOM 1738 C CA . ARG A 1 211 ? 4.835 -12.245 -18.996 1.00 80.25 211 ARG A CA 1
ATOM 1739 C C . ARG A 1 211 ? 5.809 -11.169 -19.475 1.00 80.25 211 ARG A C 1
ATOM 1741 O O . ARG A 1 211 ? 5.876 -10.922 -20.677 1.00 80.25 211 ARG A O 1
ATOM 1748 N N . ARG A 1 212 ? 6.531 -10.529 -18.554 1.00 76.81 212 ARG A N 1
ATOM 1749 C CA . ARG A 1 212 ? 7.620 -9.577 -18.823 1.00 76.81 212 ARG A CA 1
ATOM 1750 C C . ARG A 1 212 ? 8.962 -10.286 -19.031 1.00 76.81 212 ARG A C 1
ATOM 1752 O O . ARG A 1 212 ? 9.849 -9.700 -19.639 1.00 76.81 212 ARG A O 1
ATOM 1759 N N . GLY A 1 213 ? 9.073 -11.548 -18.609 1.00 67.25 213 GLY A N 1
ATOM 1760 C CA . GLY A 1 213 ? 10.296 -12.347 -18.719 1.00 67.25 213 GLY A CA 1
ATOM 1761 C C . GLY A 1 213 ? 11.214 -12.224 -17.502 1.00 67.25 213 GLY A C 1
ATOM 1762 O O . GLY A 1 213 ? 12.421 -12.390 -17.658 1.00 67.25 213 GLY A O 1
ATOM 1763 N N . MET A 1 214 ? 10.640 -11.918 -16.332 1.00 58.56 214 MET A N 1
ATOM 1764 C CA . MET A 1 214 ? 11.313 -11.922 -15.027 1.00 58.56 214 MET A CA 1
ATOM 1765 C C . MET A 1 214 ? 10.956 -13.168 -14.216 1.00 58.56 214 MET A C 1
ATOM 1767 O O . MET A 1 214 ? 9.817 -13.673 -14.373 1.00 58.56 214 MET A O 1
#

Secondary structure (DSSP, 8-state):
---HHHHHHHHHHHHGGG--BTTB----EEE-SSTTEEEEPP-SSEEEEEEE-SS-EEEEEEEEEETTEEEEEEEEE-SSS-EEEEEEEEE--TT-SSBEEEEEEEEE--SSS---S-BSEEEEPP-HHHHHHHHHHHHH-SSS-HHHHHHHHHHHHHHS--GGG-------GGGT-S-SB-----HHHHHHHHHHHHHHHHHHHHHHHHHHT-

Radius of gyration: 18.8 Å; chains: 1; bounding box: 48×36×52 Å

pLDDT: mean 81.86, std 11.27, range [47.44, 95.31]

Organism: NCBI:txid1010

Foldseek 3Di:
DDDPVLLQVLQLVLCVVQADPPQWFRWGFADDDDPFKTKIDADVAWAWAWADPPVDTDIDIWTGGHDQKTWIWMWGADPPGKIKIKIWIFGDDSPDNYTWTAKMWMAILVGPPPQPDFPGDMDGDDGVVLVVLVVVVVVVPPDDDVVVSVVVSVVVVLRDQDCVQFDDDDDAPVVPDVGRHDHPPDSNVVSCVSSVNSVNVVVRSVVSVVVSVD

Sequence (214 aa):
MLSIKNVIHTINKALGPFFIKGEGGNFVLSAYKSSGTYRLTVSEFSSDAYNDYGNDGETVKVVKWFSDYWLFVELNFKYPKGVLLTVSVFQGEEDDNYKNQLFRAEWDDYGDNNMNHPQPHWHFLRNRNIDDTVSDFVEFVSSEFGDSFTDMIAEEKRRSVDLSKFHFAMNADWNNTDRHIHLIDNEKTLGRWFGGLLAYLRTELKFIDSRRGM